Protein AF-A0A7S0BAC2-F1 (afdb_monomer_lite)

InterPro domains:
  IPR036691 Endonuclease/exonuclease/phosphatase superfamily [G3DSA:3.60.10.10] (6-81)
  IPR036691 Endonuclease/exonuclease/phosphatase superfamily [SSF56219] (17-70)

Secondary structure (DSSP, 8-state):
--EEEPPTT-SSSSPEEE--------TTTEEEEEEEEGGGS-HHHHHH-SS-SS--SSB--EEEEEEE-PPP---HHHHHHHHHHHHHHHHHHHHHHHHHHHHHHHTPPPP-PPP--------------------PPPPHHHHHHHHHHHHHHHHHHHHHHHHHHHHHHH--HHHHHHHHHHS-HHHHHHHS--PPPPP-

Radius of gyration: 36.05 Å; chains: 1; bounding box: 64×44×109 Å

Foldseek 3Di:
DWAWDCDPPDPDDWIDDDDDDDDDDDPQFWDWPDKCDPVVPCVPCRGHTPDDPVHPDRTHDIDTDIDTDPGDADDPVRLVVLVVVLVVLVVVLVVVVVVLVVVLVVVQDPDPDPPDPDDDDDDDDDDDDPPPPPPPDDDPSNVVSVVVSVVVVVVSLVVQLVVLVVSQVPDDPNSVVSLLQFADSNCCSNPVDRHHDPDD

pLDDT: mean 85.29, std 15.49, range [41.31, 98.62]

Organism: NCBI:txid73915

Sequence (200 aa):
PTRAAFDHGKLCGPCVSWRLDHIFYSARTLALRGTWTALEAEPEAVAAGLPNRSCPSDHLPIAAVFAPSPAPELDMAQRAMLLQQLDALEVRQSSEVLSLKARLEHMEPPEPSAPVEAATAENGKATARKAKKKSERPSPAMQAFIQERRRLQREQRELHVRERAAVVDSLDELERDALAQLFCAATWAETGERKLVPPG

Structure (mmCIF, N/CA/C/O backbone):
data_AF-A0A7S0BAC2-F1
#
_entry.id   AF-A0A7S0BAC2-F1
#
loop_
_atom_site.group_PDB
_atom_site.id
_atom_site.type_symbol
_atom_site.label_atom_id
_atom_site.label_alt_id
_atom_site.label_comp_id
_atom_site.label_asym_id
_atom_site.label_entity_id
_atom_site.label_seq_id
_atom_site.pdbx_PDB_ins_code
_atom_site.Cartn_x
_atom_site.Cartn_y
_atom_site.Cartn_z
_atom_site.occupancy
_atom_site.B_iso_or_equiv
_atom_site.auth_seq_id
_atom_site.auth_comp_id
_atom_site.auth_asym_id
_atom_site.auth_atom_id
_atom_site.pdbx_PDB_model_num
ATOM 1 N N . PRO A 1 1 ? 19.123 -11.285 -27.729 1.00 77.00 1 PRO A N 1
ATOM 2 C CA . PRO A 1 1 ? 19.868 -11.962 -26.637 1.00 77.00 1 PRO A CA 1
ATOM 3 C C . PRO A 1 1 ? 21.073 -11.078 -26.265 1.00 77.00 1 PRO A C 1
ATOM 5 O O . PRO A 1 1 ? 21.348 -10.134 -27.002 1.00 77.00 1 PRO A O 1
ATOM 8 N N . THR A 1 2 ? 21.704 -11.296 -25.121 1.00 82.25 2 THR A N 1
ATOM 9 C CA . THR A 1 2 ? 22.719 -10.384 -24.567 1.00 82.25 2 THR A CA 1
ATOM 10 C C . THR A 1 2 ? 24.027 -11.087 -24.243 1.00 82.25 2 THR A C 1
ATOM 12 O O . THR A 1 2 ? 25.022 -10.425 -24.011 1.00 82.25 2 THR A O 1
ATOM 15 N N . ARG A 1 3 ? 24.060 -12.419 -24.304 1.00 86.06 3 ARG A N 1
ATOM 16 C CA . ARG A 1 3 ? 25.261 -13.231 -24.107 1.00 86.06 3 ARG A CA 1
ATOM 17 C C . ARG A 1 3 ? 25.333 -14.316 -25.170 1.00 86.06 3 ARG A C 1
ATOM 19 O O . ARG A 1 3 ? 24.288 -14.860 -25.536 1.00 86.06 3 ARG A O 1
ATOM 26 N N . ALA A 1 4 ? 26.541 -14.647 -25.623 1.00 86.38 4 ALA A N 1
ATOM 27 C CA . ALA A 1 4 ? 26.810 -15.762 -26.525 1.00 86.38 4 ALA A CA 1
ATOM 28 C C . ALA A 1 4 ? 28.097 -16.483 -26.102 1.00 86.38 4 ALA A C 1
ATOM 30 O O . ALA A 1 4 ? 29.136 -15.851 -25.947 1.00 86.38 4 ALA A O 1
ATOM 31 N N . ALA A 1 5 ? 28.031 -17.793 -25.892 1.00 86.81 5 ALA A N 1
ATOM 32 C CA . ALA A 1 5 ? 29.182 -18.613 -25.511 1.00 86.81 5 ALA A CA 1
ATOM 33 C C . ALA A 1 5 ? 28.952 -20.068 -25.927 1.00 86.81 5 ALA A C 1
ATOM 35 O O . ALA A 1 5 ? 27.836 -20.449 -26.288 1.00 86.81 5 ALA A O 1
ATOM 36 N N . PHE A 1 6 ? 29.988 -20.903 -25.868 1.00 87.12 6 PHE A N 1
ATOM 37 C CA . PHE A 1 6 ? 29.782 -22.342 -25.995 1.00 87.12 6 PHE A CA 1
ATOM 38 C C . PHE A 1 6 ? 28.862 -22.849 -24.884 1.00 87.12 6 PHE A C 1
ATOM 40 O O . PHE A 1 6 ? 28.854 -22.344 -23.760 1.00 87.12 6 PHE A O 1
ATOM 47 N N . ASP A 1 7 ? 28.061 -23.846 -25.234 1.00 86.31 7 ASP A N 1
ATOM 48 C CA . ASP A 1 7 ? 27.173 -24.509 -24.291 1.00 86.31 7 ASP A CA 1
ATOM 49 C C . ASP A 1 7 ? 27.960 -25.146 -23.130 1.00 86.31 7 ASP A C 1
ATOM 51 O O . ASP A 1 7 ? 29.157 -25.422 -23.246 1.00 86.31 7 ASP A O 1
ATOM 55 N N . HIS A 1 8 ? 27.288 -25.400 -22.010 1.00 84.06 8 HIS A N 1
ATOM 56 C CA . HIS A 1 8 ? 27.938 -25.833 -20.774 1.00 84.06 8 HIS A CA 1
ATOM 57 C C . HIS A 1 8 ? 28.767 -27.106 -20.997 1.00 84.06 8 HIS A C 1
ATOM 59 O O . HIS A 1 8 ? 28.258 -28.132 -21.449 1.00 84.06 8 HIS A O 1
ATOM 65 N N . GLY A 1 9 ? 30.062 -27.030 -20.677 1.00 83.19 9 GLY A N 1
ATOM 66 C CA . GLY A 1 9 ? 31.006 -28.139 -20.841 1.00 83.19 9 GLY A CA 1
ATOM 67 C C . GLY A 1 9 ? 31.553 -28.329 -22.261 1.00 83.19 9 GLY A C 1
ATOM 68 O O . GLY A 1 9 ? 32.315 -29.269 -22.482 1.00 83.19 9 GLY A O 1
ATOM 69 N N . LYS A 1 10 ? 31.212 -27.457 -23.220 1.00 86.00 10 LYS A N 1
ATOM 70 C CA . LYS A 1 10 ? 31.769 -27.474 -24.580 1.00 86.00 10 LYS A CA 1
ATOM 71 C C . LYS A 1 10 ? 32.864 -26.418 -24.736 1.00 86.00 10 LYS A C 1
ATOM 73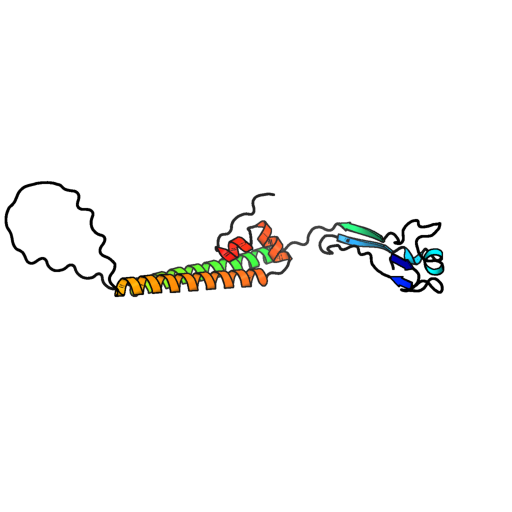 O O . LYS A 1 10 ? 32.758 -25.315 -24.214 1.00 86.00 10 LYS A O 1
ATOM 78 N N . LEU A 1 11 ? 33.905 -26.763 -25.493 1.00 82.81 11 LEU A N 1
ATOM 79 C CA . LEU A 1 11 ? 35.009 -25.859 -25.856 1.00 82.81 11 LEU A CA 1
ATOM 80 C C . LEU A 1 11 ? 34.999 -25.478 -27.348 1.00 82.81 11 LEU A C 1
ATOM 82 O O . LEU A 1 11 ? 35.820 -24.678 -27.785 1.00 82.81 11 LEU A O 1
ATOM 86 N N . CYS A 1 12 ? 34.108 -26.083 -28.137 1.00 82.75 12 CYS A N 1
ATOM 87 C CA . CYS A 1 12 ? 33.957 -25.853 -29.571 1.00 82.75 12 CYS A CA 1
ATOM 88 C C . CYS A 1 12 ? 32.523 -26.182 -30.029 1.00 82.75 12 CYS A C 1
ATOM 90 O O . CYS A 1 12 ? 31.743 -26.783 -29.284 1.00 82.75 12 CYS A O 1
ATOM 92 N N . GLY A 1 13 ? 32.181 -25.805 -31.265 1.00 82.06 13 GLY A N 1
ATOM 93 C CA . GLY A 1 13 ? 30.841 -25.972 -31.846 1.00 82.06 13 GLY A CA 1
ATOM 94 C C . GLY A 1 13 ? 30.100 -24.637 -31.990 1.00 82.06 13 GLY A C 1
ATOM 95 O O . GLY A 1 13 ? 30.717 -23.592 -31.838 1.00 82.06 13 GLY A O 1
ATOM 96 N N . PRO A 1 14 ? 28.799 -24.624 -32.315 1.00 83.12 14 PRO A N 1
ATOM 97 C CA . PRO A 1 14 ? 28.050 -23.373 -32.379 1.00 83.12 14 PRO A CA 1
ATOM 98 C C . PRO A 1 14 ? 27.882 -22.775 -30.977 1.00 83.12 14 PRO A C 1
ATOM 100 O O . PRO A 1 14 ? 27.577 -23.495 -30.020 1.00 83.12 14 PRO A O 1
ATOM 103 N N . CYS A 1 15 ? 28.049 -21.459 -30.854 1.00 86.50 15 CYS A N 1
ATOM 104 C CA . CYS A 1 15 ? 27.708 -20.762 -29.622 1.00 86.50 15 CYS A CA 1
ATOM 105 C C . CYS A 1 15 ? 26.189 -20.756 -29.408 1.00 86.50 15 CYS A C 1
ATOM 107 O O . CYS A 1 15 ? 25.395 -20.663 -30.346 1.00 86.50 15 CYS A O 1
ATOM 109 N N . VAL A 1 16 ? 25.786 -20.843 -28.146 1.00 87.69 16 VAL A N 1
ATOM 110 C CA . VAL A 1 16 ? 24.408 -20.665 -27.693 1.00 87.69 16 VAL A CA 1
ATOM 111 C C . VAL A 1 16 ? 24.256 -19.226 -27.221 1.00 87.69 16 VAL A C 1
ATOM 113 O O . VAL A 1 16 ? 25.202 -18.635 -26.700 1.00 87.69 16 VAL A O 1
ATOM 116 N N . SER A 1 17 ? 23.072 -18.650 -27.422 1.00 86.44 17 SER A N 1
ATOM 117 C CA . SER A 1 17 ? 22.775 -17.287 -26.989 1.00 86.44 17 SER A CA 1
ATOM 118 C C . SER A 1 17 ? 21.703 -17.259 -25.904 1.00 86.44 17 SER A C 1
ATOM 120 O O . SER A 1 17 ? 20.738 -18.022 -25.944 1.00 86.44 17 SER A O 1
ATOM 122 N N . TRP A 1 18 ? 21.859 -16.352 -24.941 1.00 85.00 18 TRP A N 1
ATOM 123 C CA . TRP A 1 18 ? 20.947 -16.189 -23.806 1.00 85.00 18 TRP A CA 1
ATOM 124 C C . TRP A 1 18 ? 20.474 -14.742 -23.680 1.00 85.00 18 TRP A C 1
ATOM 126 O O . TRP A 1 18 ? 21.151 -13.810 -24.112 1.00 85.00 18 TRP A O 1
ATOM 136 N N . ARG A 1 19 ? 19.286 -14.544 -23.100 1.00 86.88 19 ARG A N 1
ATOM 137 C CA . ARG A 1 19 ? 18.749 -13.235 -22.692 1.00 86.88 19 ARG A CA 1
ATOM 138 C C . ARG A 1 19 ? 18.859 -13.153 -21.173 1.00 86.88 19 ARG A C 1
ATOM 140 O O . ARG A 1 19 ? 18.015 -13.717 -20.485 1.00 86.88 19 ARG A O 1
ATOM 147 N N . LEU A 1 20 ? 19.928 -12.544 -20.670 1.00 87.00 20 LEU A N 1
ATOM 148 C CA . LEU A 1 20 ? 20.184 -12.468 -19.225 1.00 87.00 20 LEU A CA 1
ATOM 149 C C . LEU A 1 20 ? 19.975 -11.055 -18.681 1.00 87.00 20 LEU A C 1
ATOM 151 O O . LEU A 1 20 ? 19.515 -10.890 -17.554 1.00 87.00 20 LEU A O 1
ATOM 155 N N . ASP A 1 21 ? 20.231 -10.044 -19.504 1.00 88.62 21 ASP A N 1
ATOM 156 C CA . ASP A 1 21 ? 20.160 -8.647 -19.095 1.00 88.62 21 ASP A CA 1
ATOM 157 C C . ASP A 1 21 ? 18.796 -8.051 -19.444 1.00 88.62 21 ASP A C 1
ATOM 159 O O . ASP A 1 21 ? 18.268 -8.254 -20.542 1.00 88.62 21 ASP A O 1
ATOM 163 N N . HIS A 1 22 ? 18.225 -7.311 -18.495 1.00 89.56 22 HIS A N 1
ATOM 164 C CA . HIS A 1 22 ? 16.883 -6.749 -18.588 1.00 89.56 22 HIS A CA 1
ATOM 165 C C . HIS A 1 22 ? 16.880 -5.304 -18.081 1.00 89.56 22 HIS A C 1
ATOM 167 O O . HIS A 1 22 ? 17.489 -5.000 -17.057 1.00 89.56 22 HIS A O 1
ATOM 173 N N . ILE A 1 23 ? 16.156 -4.422 -18.777 1.00 90.62 23 ILE A N 1
ATOM 174 C CA . ILE A 1 23 ? 15.820 -3.081 -18.281 1.00 90.62 23 ILE A CA 1
ATOM 175 C C . ILE A 1 23 ? 14.384 -3.143 -17.769 1.00 90.62 23 ILE A C 1
ATOM 177 O O . ILE A 1 23 ? 13.444 -3.241 -18.559 1.00 90.62 23 ILE A O 1
ATOM 181 N N . PHE A 1 24 ? 14.215 -3.089 -16.450 1.00 91.75 24 PHE A N 1
ATOM 182 C CA . PHE A 1 24 ? 12.899 -2.955 -15.833 1.00 91.75 24 PHE A CA 1
ATOM 183 C C . PHE A 1 24 ? 12.508 -1.479 -15.786 1.00 91.75 24 PHE A C 1
ATOM 185 O O . PHE A 1 24 ? 13.295 -0.635 -15.361 1.00 91.75 24 PHE A O 1
ATOM 192 N N . TYR A 1 25 ? 11.292 -1.164 -16.227 1.00 91.62 25 TYR A N 1
ATOM 193 C CA . TYR A 1 25 ? 10.749 0.190 -16.193 1.00 91.62 25 TYR A CA 1
ATOM 194 C C . TYR A 1 25 ? 9.252 0.157 -15.877 1.00 91.62 25 TYR A C 1
ATOM 196 O O . TYR A 1 25 ? 8.584 -0.854 -16.097 1.00 91.62 25 TYR A O 1
ATOM 204 N N . SER A 1 26 ? 8.723 1.272 -15.372 1.00 86.44 26 SER A N 1
ATOM 205 C CA . SER A 1 26 ? 7.287 1.435 -15.150 1.00 86.44 26 SER A CA 1
ATOM 206 C C . SER A 1 26 ? 6.642 2.104 -16.356 1.00 86.44 26 SER A C 1
ATOM 208 O O . SER A 1 26 ? 6.951 3.253 -16.673 1.00 86.44 26 SER A O 1
ATOM 210 N N . ALA A 1 27 ? 5.702 1.412 -17.000 1.00 87.25 27 ALA A N 1
ATOM 211 C CA . ALA A 1 27 ? 4.930 1.964 -18.114 1.00 87.25 27 ALA A CA 1
ATOM 212 C C . ALA A 1 27 ? 3.991 3.115 -17.697 1.00 87.25 27 ALA A C 1
ATOM 214 O O . ALA A 1 27 ? 3.384 3.747 -18.557 1.00 87.25 27 ALA A O 1
ATOM 215 N N . ARG A 1 28 ? 3.875 3.402 -16.389 1.00 87.94 28 ARG A N 1
ATOM 216 C CA . ARG A 1 28 ? 3.049 4.494 -15.854 1.00 87.94 28 ARG A CA 1
ATOM 217 C C . ARG A 1 28 ? 3.600 5.866 -16.233 1.00 87.94 28 ARG A C 1
ATOM 219 O O . ARG A 1 28 ? 2.852 6.741 -16.650 1.00 87.94 28 ARG A O 1
ATOM 226 N N . THR A 1 29 ? 4.906 6.051 -16.081 1.00 91.19 29 THR A N 1
ATOM 227 C CA . THR A 1 29 ? 5.583 7.343 -16.283 1.00 91.19 29 THR A CA 1
ATOM 228 C C . THR A 1 29 ? 6.578 7.315 -17.432 1.00 91.19 29 THR A C 1
ATOM 230 O O . THR A 1 29 ? 7.174 8.341 -17.750 1.00 91.19 29 THR A O 1
ATOM 233 N N . LEU A 1 30 ? 6.795 6.153 -18.052 1.00 94.50 30 LEU A N 1
ATOM 234 C CA . LEU A 1 30 ? 7.763 5.978 -19.124 1.00 94.50 30 LEU A CA 1
ATOM 235 C C . LEU A 1 30 ? 7.126 5.221 -20.289 1.00 94.50 30 LEU A C 1
ATOM 237 O O . LEU A 1 30 ? 6.778 4.047 -20.184 1.00 94.50 30 LEU A O 1
ATOM 241 N N . ALA A 1 31 ? 7.044 5.882 -21.438 1.00 92.81 31 ALA A N 1
ATOM 242 C CA . ALA A 1 31 ? 6.693 5.252 -22.700 1.00 92.81 31 ALA A CA 1
ATOM 243 C C . ALA A 1 31 ? 7.969 4.814 -23.424 1.00 92.81 31 ALA A C 1
ATOM 245 O O . ALA A 1 31 ? 8.810 5.643 -23.778 1.00 92.81 31 ALA A O 1
ATOM 246 N N . LEU A 1 32 ? 8.112 3.515 -23.679 1.00 93.00 32 LEU A N 1
ATOM 247 C CA . LEU A 1 32 ? 9.227 2.987 -24.458 1.00 93.00 32 LEU A CA 1
ATOM 248 C C . LEU A 1 32 ? 9.124 3.464 -25.917 1.00 93.00 32 LEU A C 1
ATOM 250 O O . LEU A 1 32 ? 8.145 3.178 -26.603 1.00 93.00 32 LEU A O 1
ATOM 254 N N . ARG A 1 33 ? 10.125 4.213 -26.388 1.00 94.25 33 ARG A N 1
ATOM 255 C CA . ARG A 1 33 ? 10.192 4.760 -27.758 1.00 94.25 33 ARG A CA 1
ATOM 256 C C . ARG A 1 33 ? 11.092 3.956 -28.673 1.00 94.25 33 ARG A C 1
ATOM 258 O O . ARG A 1 33 ? 10.860 3.914 -29.875 1.00 94.25 33 ARG A O 1
ATOM 265 N N . GLY A 1 34 ? 12.113 3.339 -28.103 1.00 89.69 34 GLY A N 1
ATOM 266 C CA . GLY A 1 34 ? 13.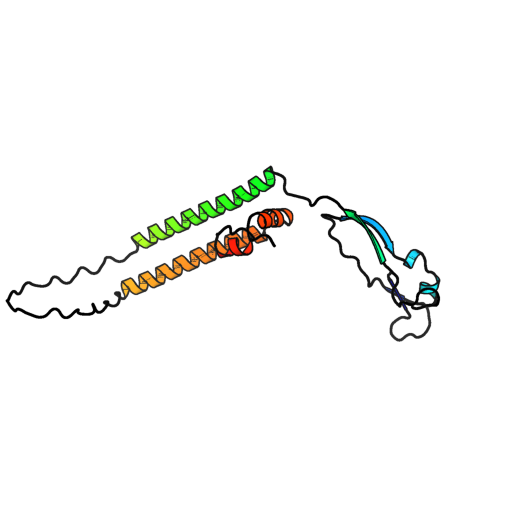059 2.530 -28.843 1.00 89.69 34 GLY A CA 1
ATOM 267 C C . GLY A 1 34 ? 13.809 1.609 -27.907 1.00 89.69 34 GLY A C 1
ATOM 268 O O . GLY A 1 34 ? 14.024 1.926 -26.738 1.00 89.69 34 GLY A O 1
ATOM 269 N N . THR A 1 35 ? 14.215 0.467 -28.437 1.00 89.19 35 THR A N 1
ATOM 270 C CA . THR A 1 35 ? 15.145 -0.437 -27.767 1.00 89.19 35 THR A CA 1
ATOM 271 C C . THR A 1 35 ? 16.284 -0.723 -28.712 1.00 89.19 35 THR A C 1
ATOM 273 O O . THR A 1 35 ? 16.101 -0.780 -29.926 1.00 89.19 35 THR A O 1
ATOM 276 N N . TRP A 1 36 ? 17.460 -0.898 -28.140 1.00 82.81 36 TRP A N 1
ATOM 277 C CA . TRP A 1 36 ? 18.603 -1.431 -28.836 1.00 82.81 36 TRP A CA 1
ATOM 278 C C . TRP A 1 36 ? 19.021 -2.705 -28.116 1.00 82.81 36 TRP A C 1
ATOM 280 O O . TRP A 1 36 ? 19.567 -2.674 -27.011 1.00 82.81 36 TRP A O 1
ATOM 290 N N . THR A 1 37 ? 18.708 -3.837 -28.743 1.00 70.38 37 THR A N 1
ATOM 291 C CA . THR A 1 37 ? 19.186 -5.151 -28.322 1.00 70.38 37 THR A CA 1
ATOM 292 C C . THR A 1 37 ? 20.230 -5.608 -29.330 1.00 70.38 37 THR A C 1
ATOM 294 O O . THR A 1 37 ? 19.893 -6.000 -30.444 1.00 70.38 37 THR A O 1
ATOM 297 N N . ALA A 1 38 ? 21.504 -5.516 -28.960 1.00 67.25 38 ALA A N 1
ATOM 298 C CA . ALA A 1 38 ? 22.639 -5.580 -29.882 1.00 67.25 38 ALA A CA 1
ATOM 299 C C . ALA A 1 38 ? 22.812 -6.888 -30.694 1.00 67.25 38 ALA A C 1
ATOM 301 O O . ALA A 1 38 ? 23.609 -6.905 -31.626 1.00 67.25 38 ALA A O 1
ATOM 302 N N . LEU A 1 39 ? 22.072 -7.974 -30.428 1.00 58.38 39 LEU A N 1
ATOM 303 C CA . LEU A 1 39 ? 22.242 -9.222 -31.198 1.00 58.38 39 LEU A CA 1
ATOM 304 C C . LEU A 1 39 ? 21.614 -9.251 -32.591 1.00 58.38 39 LEU A C 1
ATOM 306 O O . LEU A 1 39 ? 21.822 -10.226 -33.305 1.00 58.38 39 LEU A O 1
ATOM 310 N N . GLU A 1 40 ? 20.907 -8.207 -33.015 1.00 57.50 40 GLU A N 1
ATOM 311 C CA . GLU A 1 40 ? 20.550 -8.082 -34.435 1.00 57.50 40 GLU A CA 1
ATOM 312 C C . GLU A 1 40 ? 21.749 -7.632 -35.303 1.00 57.50 40 GLU A C 1
ATOM 314 O O . GLU A 1 40 ? 21.655 -7.683 -36.525 1.00 57.50 40 GLU A O 1
ATOM 319 N N . ALA A 1 41 ? 22.891 -7.245 -34.702 1.00 55.94 41 ALA A N 1
ATOM 320 C CA . ALA A 1 41 ? 23.978 -6.537 -35.393 1.00 55.94 41 ALA A CA 1
ATOM 321 C C . ALA A 1 41 ? 25.413 -7.086 -35.190 1.00 55.94 41 ALA A C 1
ATOM 323 O O . ALA A 1 41 ? 26.352 -6.460 -35.672 1.00 55.94 41 ALA A O 1
ATOM 324 N N . GLU A 1 42 ? 25.617 -8.236 -34.533 1.00 71.69 42 GLU A N 1
ATOM 325 C CA . GLU A 1 42 ? 26.969 -8.775 -34.247 1.00 71.69 42 GLU A CA 1
ATOM 326 C C . GLU A 1 42 ? 27.120 -10.262 -34.650 1.00 71.69 42 GLU A C 1
ATOM 328 O O . GLU A 1 42 ? 27.089 -11.160 -33.802 1.00 71.69 42 GLU A O 1
ATOM 333 N N . PRO A 1 43 ? 27.274 -10.565 -35.958 1.00 77.62 43 PRO A N 1
ATOM 334 C CA . PRO A 1 43 ? 27.452 -11.936 -36.451 1.00 77.62 43 PRO A CA 1
ATOM 335 C C . PRO A 1 43 ? 28.685 -12.645 -35.870 1.00 77.62 43 PRO A C 1
ATOM 337 O O . PRO A 1 43 ? 28.673 -13.865 -35.706 1.00 77.62 43 PRO A O 1
ATOM 340 N N . GLU A 1 44 ? 29.736 -11.891 -35.531 1.00 81.25 44 GLU A N 1
ATOM 341 C CA . GLU A 1 44 ? 30.970 -12.426 -34.944 1.00 81.25 44 GLU A CA 1
ATOM 342 C C . GLU A 1 44 ? 30.718 -12.995 -33.541 1.00 81.25 44 GLU A C 1
ATOM 344 O O . GLU A 1 44 ? 31.177 -14.093 -33.230 1.00 81.25 44 GLU A O 1
ATOM 349 N N . ALA A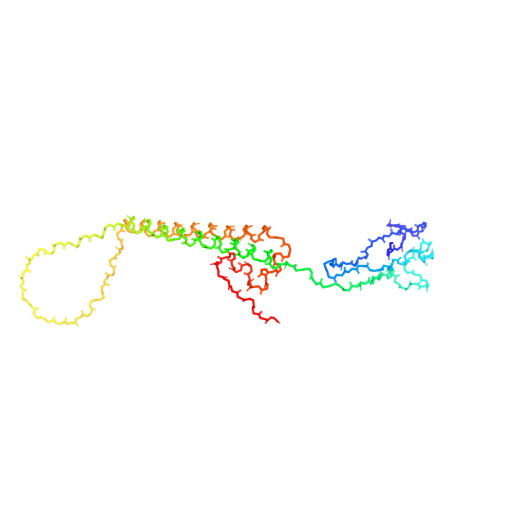 1 45 ? 29.902 -12.317 -32.727 1.00 82.94 45 ALA A N 1
ATOM 350 C CA . ALA A 1 45 ? 29.494 -12.804 -31.409 1.00 82.94 45 ALA A CA 1
ATOM 351 C C . ALA A 1 45 ? 28.677 -14.105 -31.485 1.00 82.94 45 ALA A C 1
ATOM 353 O O . ALA A 1 45 ? 28.794 -14.966 -30.616 1.00 82.94 45 ALA A O 1
ATOM 354 N N . VAL A 1 46 ? 27.862 -14.281 -32.530 1.00 79.56 46 VAL A N 1
ATOM 355 C CA . VAL A 1 46 ? 27.098 -15.523 -32.744 1.00 79.56 46 VAL A CA 1
ATOM 356 C C . VAL A 1 46 ? 28.012 -16.670 -33.181 1.00 79.56 46 VAL A C 1
ATOM 358 O O . VAL A 1 46 ? 27.808 -17.810 -32.766 1.00 79.56 46 VAL A O 1
ATOM 361 N N . ALA A 1 47 ? 29.015 -16.379 -34.011 1.00 82.12 47 ALA A N 1
ATOM 362 C CA . ALA A 1 47 ? 29.907 -17.389 -34.571 1.00 82.12 47 ALA A CA 1
ATOM 363 C C . ALA A 1 47 ? 31.006 -17.841 -33.596 1.00 82.12 47 ALA A C 1
ATOM 365 O O . ALA A 1 47 ? 31.296 -19.034 -33.521 1.00 82.12 47 ALA A O 1
ATOM 366 N N . ALA A 1 48 ? 31.620 -16.902 -32.873 1.00 85.56 48 ALA A N 1
ATOM 367 C CA . ALA A 1 48 ? 32.794 -17.143 -32.032 1.00 85.56 48 ALA A CA 1
ATOM 368 C C . ALA A 1 48 ? 32.530 -16.953 -30.529 1.00 85.56 48 ALA A C 1
ATOM 370 O O . ALA A 1 48 ? 33.389 -17.283 -29.712 1.00 85.56 48 ALA A O 1
ATOM 371 N N . GLY A 1 49 ? 31.350 -16.451 -30.162 1.00 87.62 49 GLY A N 1
ATOM 372 C CA . GLY A 1 49 ? 31.009 -16.122 -28.785 1.00 87.62 49 GLY A CA 1
ATOM 373 C C . GLY A 1 49 ? 31.554 -14.763 -28.351 1.00 87.62 49 GLY A C 1
ATOM 374 O O . GLY A 1 49 ? 32.096 -13.985 -29.141 1.00 87.62 49 GLY A O 1
ATOM 375 N N . LEU A 1 50 ? 31.369 -14.482 -27.067 1.00 88.00 50 LEU A N 1
ATOM 376 C CA . LEU A 1 50 ? 31.860 -13.301 -26.370 1.00 88.00 50 LEU A CA 1
ATOM 377 C C . LEU A 1 50 ? 32.735 -13.723 -25.174 1.00 88.00 50 LEU A C 1
ATOM 379 O O . LEU A 1 50 ? 32.469 -14.769 -24.573 1.00 88.00 50 LEU A O 1
ATOM 383 N N . PRO A 1 51 ? 33.736 -12.912 -24.782 1.00 90.94 51 PRO A N 1
ATOM 384 C CA . PRO A 1 51 ? 34.198 -11.703 -25.469 1.00 90.94 51 PRO A CA 1
ATOM 385 C C . PRO A 1 51 ? 34.918 -12.029 -26.789 1.00 90.94 51 PRO A C 1
ATOM 387 O O . PRO A 1 51 ? 35.367 -13.153 -27.009 1.00 90.94 51 PRO A O 1
ATOM 390 N N . ASN A 1 52 ? 35.054 -11.036 -27.666 1.00 87.69 52 ASN A N 1
ATOM 391 C CA . ASN A 1 52 ? 35.795 -11.140 -28.924 1.00 87.69 52 ASN A CA 1
ATOM 392 C C . ASN A 1 52 ? 36.609 -9.858 -29.199 1.00 87.69 52 ASN A C 1
ATOM 394 O O . ASN A 1 52 ? 36.740 -8.988 -28.338 1.00 87.69 52 ASN A O 1
ATOM 398 N N . ARG A 1 53 ? 37.210 -9.742 -30.392 1.00 88.88 53 ARG A N 1
ATOM 399 C CA . ARG A 1 53 ? 38.065 -8.593 -30.746 1.00 88.88 53 ARG A CA 1
ATOM 400 C C . ARG A 1 53 ? 37.300 -7.263 -30.761 1.00 88.88 53 ARG A C 1
ATOM 402 O O . ARG A 1 53 ? 37.891 -6.228 -30.458 1.00 88.88 53 ARG A O 1
ATOM 409 N N . SER A 1 54 ? 36.025 -7.305 -31.133 1.00 84.81 54 SER A N 1
ATOM 410 C CA . SER A 1 54 ? 35.142 -6.147 -31.297 1.00 84.81 54 SER A CA 1
ATOM 411 C C . SER A 1 54 ? 34.403 -5.802 -29.997 1.00 84.81 54 SER A C 1
ATOM 413 O O . SER A 1 54 ? 34.098 -4.637 -29.744 1.00 84.81 54 SER A O 1
ATOM 415 N N . CYS A 1 55 ? 34.171 -6.796 -29.133 1.00 85.62 55 CYS A N 1
ATOM 416 C CA . CYS A 1 55 ? 33.461 -6.660 -27.868 1.00 85.62 55 CYS A CA 1
ATOM 417 C C . CYS A 1 55 ? 34.270 -7.266 -26.702 1.00 85.62 55 CYS A C 1
ATOM 419 O O . CYS A 1 55 ? 34.354 -8.489 -26.582 1.00 85.62 55 CYS A O 1
ATOM 421 N N . PRO A 1 56 ? 34.836 -6.440 -25.801 1.00 89.25 56 PRO A N 1
ATOM 422 C CA . PRO A 1 56 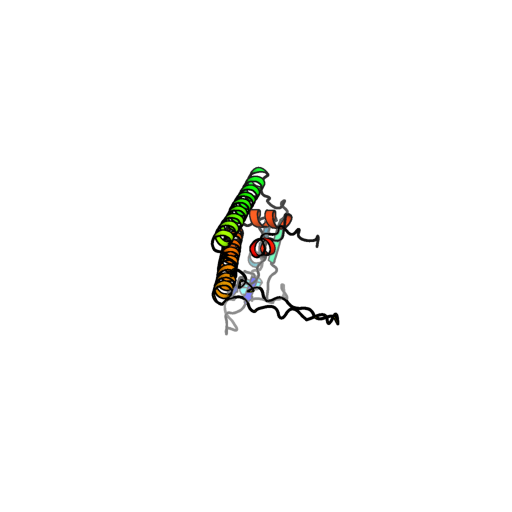? 35.678 -6.917 -24.700 1.00 89.25 56 PRO A CA 1
ATOM 423 C C . PRO A 1 56 ? 34.891 -7.507 -23.514 1.00 89.25 56 PRO A C 1
ATOM 425 O O . PRO A 1 56 ? 35.502 -7.919 -22.532 1.00 89.25 56 PRO A O 1
ATOM 428 N N . SER A 1 57 ? 33.556 -7.526 -23.572 1.00 88.81 57 SER A N 1
ATOM 429 C CA . SER A 1 57 ? 32.680 -8.080 -22.533 1.00 88.81 57 SER A CA 1
ATOM 430 C C . SER A 1 57 ? 32.060 -9.395 -23.002 1.00 88.81 57 SER A C 1
ATOM 432 O O . SER A 1 57 ? 31.831 -9.590 -24.192 1.00 88.81 57 SER A O 1
ATOM 434 N N . ASP A 1 58 ? 31.771 -10.297 -22.065 1.00 88.44 58 ASP A N 1
ATOM 435 C CA . ASP A 1 58 ? 30.963 -11.498 -22.293 1.00 88.44 58 ASP A CA 1
ATOM 436 C C . ASP A 1 58 ? 29.455 -11.194 -22.419 1.00 88.44 58 ASP A C 1
ATOM 438 O O . ASP A 1 58 ? 28.666 -12.086 -22.740 1.00 88.44 58 ASP A O 1
ATOM 442 N N . HIS A 1 59 ? 29.065 -9.930 -22.221 1.00 88.94 59 HIS A N 1
ATOM 443 C CA . HIS A 1 59 ? 27.722 -9.402 -22.420 1.00 88.94 59 HIS A CA 1
ATOM 444 C C . HIS A 1 59 ? 27.713 -8.284 -23.471 1.00 88.94 59 HIS A C 1
ATOM 446 O O . HIS A 1 59 ? 28.624 -7.463 -23.567 1.00 88.94 59 HIS A O 1
ATOM 452 N N . LEU A 1 60 ? 26.633 -8.212 -24.240 1.00 86.44 60 LEU A N 1
ATOM 453 C CA . LEU A 1 60 ? 26.360 -7.118 -25.158 1.00 86.44 60 LEU A CA 1
ATOM 454 C C . LEU A 1 60 ? 25.545 -6.025 -24.467 1.00 86.44 60 LEU A C 1
ATOM 456 O O . LEU A 1 60 ? 24.658 -6.336 -23.665 1.00 86.44 60 LEU A O 1
ATOM 460 N N . PRO A 1 61 ? 25.779 -4.750 -24.816 1.00 85.44 61 PRO A N 1
ATOM 461 C CA . PRO A 1 61 ? 25.006 -3.659 -24.259 1.00 85.44 61 PRO A CA 1
ATOM 462 C C . PRO A 1 61 ? 23.531 -3.789 -24.647 1.00 85.44 61 PRO A C 1
ATOM 464 O O . PRO A 1 61 ? 23.179 -4.105 -25.788 1.00 85.44 61 PRO A O 1
ATOM 467 N N . ILE A 1 62 ? 22.669 -3.486 -23.682 1.00 87.94 62 ILE A N 1
ATOM 468 C CA . ILE A 1 62 ? 21.262 -3.192 -23.921 1.00 87.94 62 ILE A CA 1
ATOM 469 C C . ILE A 1 62 ? 21.026 -1.718 -23.636 1.00 87.94 62 ILE A C 1
ATOM 471 O O . ILE A 1 62 ? 21.515 -1.178 -22.645 1.00 87.94 62 ILE A O 1
ATOM 475 N N . ALA A 1 63 ? 20.272 -1.064 -24.509 1.00 90.25 63 ALA A N 1
ATOM 476 C CA . ALA A 1 63 ? 19.839 0.305 -24.294 1.00 90.25 63 ALA A CA 1
ATOM 477 C C . ALA A 1 63 ? 18.351 0.432 -24.604 1.00 90.25 63 ALA A C 1
ATOM 479 O O . ALA A 1 63 ? 17.797 -0.282 -25.441 1.00 90.25 63 ALA A O 1
ATOM 480 N N . ALA A 1 64 ? 17.696 1.361 -23.925 1.00 92.62 64 ALA A N 1
ATOM 481 C CA . ALA A 1 64 ? 16.310 1.701 -24.173 1.00 92.62 64 ALA A CA 1
ATOM 482 C C . ALA A 1 64 ? 16.149 3.216 -24.095 1.00 92.62 64 ALA A C 1
ATOM 484 O O . ALA A 1 64 ? 16.777 3.883 -23.274 1.00 92.62 64 ALA A O 1
ATOM 485 N N . VAL A 1 65 ? 15.311 3.750 -24.976 1.00 94.56 65 VAL A N 1
ATOM 486 C CA . VAL A 1 65 ? 14.942 5.160 -25.005 1.00 94.56 65 VAL A CA 1
ATOM 487 C C . VAL A 1 65 ? 13.510 5.263 -24.517 1.00 94.56 65 VAL A C 1
ATOM 489 O O . VAL A 1 65 ? 12.597 4.688 -25.116 1.00 94.56 65 VAL A O 1
ATOM 492 N N . PHE A 1 66 ? 13.316 6.018 -23.443 1.00 96.12 66 PHE A N 1
ATOM 493 C CA . PHE A 1 66 ? 12.010 6.267 -22.851 1.00 96.12 66 PHE A CA 1
ATOM 494 C C . PHE A 1 66 ? 11.622 7.729 -23.042 1.00 96.12 66 PHE A C 1
ATOM 496 O O . PHE A 1 66 ? 12.445 8.626 -22.870 1.00 96.12 66 PHE A O 1
ATOM 503 N N . ALA A 1 67 ? 10.359 7.970 -23.373 1.00 96.12 67 ALA A N 1
ATOM 504 C CA . ALA A 1 67 ? 9.754 9.285 -23.245 1.00 96.12 67 ALA A CA 1
ATOM 505 C C . ALA A 1 67 ? 9.025 9.356 -21.897 1.00 96.12 67 ALA A C 1
ATOM 507 O O . ALA A 1 67 ? 8.182 8.491 -21.643 1.00 96.12 67 ALA A O 1
ATOM 508 N N . PRO A 1 68 ? 9.308 10.358 -21.052 1.00 95.12 68 PRO A N 1
ATOM 509 C CA . PRO A 1 68 ? 8.561 10.545 -19.822 1.00 95.12 68 PRO A CA 1
ATOM 510 C C . PRO A 1 68 ? 7.118 10.953 -20.134 1.00 95.12 68 PRO A C 1
ATOM 512 O O . PRO A 1 68 ? 6.861 11.749 -21.040 1.00 95.12 68 PRO A O 1
ATOM 515 N N . SER A 1 69 ? 6.183 10.409 -19.369 1.00 89.94 69 SER A N 1
ATOM 516 C CA . SER A 1 69 ? 4.789 10.829 -19.305 1.00 89.94 69 SER A CA 1
ATOM 517 C C . SER A 1 69 ? 4.471 11.322 -17.893 1.00 89.94 69 SER A C 1
ATOM 519 O O . SER A 1 69 ? 5.095 10.863 -16.930 1.00 89.94 69 SER A O 1
ATOM 521 N N . PRO A 1 70 ? 3.507 12.249 -17.743 1.00 89.25 70 PRO A N 1
ATOM 522 C CA . PRO A 1 70 ? 2.966 12.580 -16.432 1.00 89.25 70 PRO A CA 1
ATOM 523 C C . PRO A 1 70 ? 2.516 11.310 -15.710 1.00 89.25 70 PRO A C 1
ATOM 525 O O . PRO A 1 70 ? 2.022 10.376 -16.351 1.00 89.25 70 PRO A O 1
ATOM 528 N N . ALA A 1 71 ? 2.695 11.272 -14.391 1.00 88.19 71 ALA A N 1
ATOM 529 C CA . ALA A 1 71 ? 2.170 10.173 -13.600 1.00 88.19 71 ALA A CA 1
ATOM 530 C C . ALA A 1 71 ? 0.643 10.129 -13.767 1.00 88.19 71 ALA A C 1
ATOM 532 O O . ALA A 1 71 ? -0.003 11.174 -13.668 1.00 88.19 71 ALA A O 1
ATOM 533 N N . PRO A 1 72 ? 0.057 8.956 -14.061 1.00 90.94 72 PRO A N 1
ATOM 534 C CA . PRO A 1 72 ? -1.384 8.821 -14.059 1.00 90.94 72 PRO A CA 1
ATOM 535 C C . PRO A 1 72 ? -1.876 9.067 -12.638 1.00 90.94 72 PRO A C 1
ATOM 537 O O . PRO A 1 72 ? -1.311 8.549 -11.672 1.00 90.94 72 PRO A O 1
ATOM 540 N N . GLU A 1 73 ? -2.926 9.865 -12.535 1.00 93.56 73 GLU A N 1
ATOM 541 C CA . GLU A 1 73 ? -3.538 10.255 -11.279 1.00 93.56 73 GLU A CA 1
ATOM 542 C C . GLU A 1 73 ? -5.031 9.958 -11.341 1.00 93.56 73 GLU A C 1
ATOM 544 O O . GLU A 1 73 ? -5.641 10.041 -12.409 1.00 93.56 73 GLU A O 1
ATOM 549 N N . LEU A 1 74 ? -5.620 9.650 -10.184 1.00 95.44 74 LEU A N 1
ATOM 550 C CA . LEU A 1 74 ? -7.070 9.612 -10.063 1.00 95.44 74 LEU A CA 1
ATOM 551 C C . LEU A 1 74 ? -7.655 10.978 -10.408 1.00 95.44 74 LEU A C 1
ATOM 553 O O . LEU A 1 74 ? -7.168 12.010 -9.921 1.00 95.44 74 LEU A O 1
ATOM 557 N N . ASP A 1 75 ? -8.732 10.965 -11.187 1.00 95.88 75 ASP A N 1
ATOM 558 C CA . ASP A 1 75 ? -9.514 12.167 -11.416 1.00 95.88 75 ASP A CA 1
ATOM 559 C C . ASP A 1 75 ? -10.216 12.629 -10.124 1.00 95.88 75 ASP A C 1
ATOM 561 O O . ASP A 1 75 ? -10.258 11.937 -9.100 1.00 95.88 75 ASP A O 1
ATOM 565 N N . MET A 1 76 ? -10.770 13.840 -10.154 1.00 95.69 76 MET A N 1
ATOM 566 C CA . MET A 1 76 ? -11.418 14.427 -8.979 1.00 95.69 76 MET A CA 1
ATOM 567 C C . MET A 1 76 ? -12.623 13.615 -8.485 1.00 95.69 76 MET A C 1
ATOM 569 O O . MET A 1 76 ? -12.876 13.586 -7.280 1.00 95.69 76 MET A O 1
ATOM 573 N N . ALA A 1 77 ? -13.363 12.960 -9.383 1.00 97.56 77 ALA A N 1
ATOM 574 C CA . ALA A 1 77 ? -14.530 12.165 -9.023 1.00 97.56 77 ALA A CA 1
ATOM 575 C C . ALA A 1 77 ? -14.111 10.853 -8.348 1.00 97.56 77 ALA A C 1
ATOM 577 O O . ALA A 1 77 ? -14.644 10.512 -7.295 1.00 97.56 77 ALA A O 1
ATOM 578 N N . GLN A 1 78 ? -13.103 10.169 -8.888 1.00 97.25 78 GLN A N 1
ATOM 579 C CA . GLN A 1 78 ? -12.516 8.963 -8.312 1.00 97.25 78 GLN A CA 1
ATOM 580 C C . GLN A 1 78 ? -11.911 9.241 -6.933 1.00 97.25 78 GLN A C 1
ATOM 582 O O . GLN A 1 78 ? -12.191 8.512 -5.982 1.00 97.25 78 GLN A O 1
ATOM 587 N N . ARG A 1 79 ? -11.157 10.341 -6.778 1.00 96.69 79 ARG A N 1
ATOM 588 C CA . ARG A 1 79 ? -10.634 10.763 -5.464 1.00 96.69 79 ARG A CA 1
ATOM 589 C C . ARG A 1 79 ? -11.756 11.014 -4.462 1.00 96.69 79 ARG A C 1
ATOM 591 O O . ARG A 1 79 ? -11.655 10.590 -3.313 1.00 96.69 79 ARG A O 1
ATOM 598 N N . ALA A 1 80 ? -12.825 11.689 -4.884 1.00 97.19 80 ALA A N 1
ATOM 599 C CA . ALA A 1 80 ? -13.975 11.944 -4.023 1.00 97.19 80 ALA A CA 1
ATOM 600 C C . ALA A 1 80 ? -14.683 10.643 -3.612 1.00 97.19 80 ALA A C 1
ATOM 602 O O . ALA A 1 80 ? -15.044 10.496 -2.447 1.00 97.19 80 ALA A O 1
ATOM 603 N N . MET A 1 81 ? -14.834 9.684 -4.531 1.00 97.88 81 MET A N 1
ATOM 604 C CA . MET A 1 81 ? -15.408 8.369 -4.233 1.00 97.88 81 MET A CA 1
ATOM 605 C C . MET A 1 81 ? -14.561 7.587 -3.228 1.00 97.88 81 MET A C 1
ATOM 607 O O . MET A 1 81 ? -15.111 7.056 -2.265 1.00 97.88 81 MET A O 1
ATOM 611 N N . LEU A 1 82 ? -13.238 7.562 -3.410 1.00 97.19 82 LEU A N 1
ATOM 612 C CA . LEU A 1 82 ? -12.312 6.928 -2.471 1.00 97.19 82 LEU A CA 1
ATOM 613 C C . LEU A 1 82 ? -12.453 7.539 -1.070 1.00 97.19 82 LEU A C 1
ATOM 615 O O . LEU A 1 82 ? -12.659 6.822 -0.094 1.00 97.19 82 LEU A O 1
ATOM 619 N N . LEU A 1 83 ? -12.424 8.870 -0.963 1.00 96.69 83 LEU A N 1
ATOM 620 C CA . LEU A 1 83 ? -12.600 9.563 0.317 1.00 96.69 83 LEU A CA 1
ATOM 621 C C . LEU A 1 83 ? -13.958 9.268 0.957 1.00 96.69 83 LEU A C 1
ATOM 623 O O . LEU A 1 83 ? -14.024 8.991 2.151 1.00 96.69 83 LEU A O 1
ATOM 627 N N . GLN A 1 84 ? -15.029 9.247 0.163 1.00 98.00 84 GLN A N 1
ATOM 628 C CA . GLN A 1 84 ? -16.366 8.920 0.645 1.00 98.00 84 GLN A CA 1
ATOM 629 C C . GLN A 1 84 ? -16.443 7.495 1.211 1.00 98.00 84 GLN A C 1
ATOM 631 O O . GLN A 1 84 ? -17.105 7.277 2.226 1.00 98.00 84 GLN A O 1
ATOM 636 N N . GLN A 1 85 ? -15.778 6.521 0.583 1.00 97.69 85 GLN A N 1
ATOM 637 C CA . GLN A 1 85 ? -15.720 5.148 1.090 1.00 97.69 85 GLN A CA 1
ATOM 638 C C . GLN A 1 85 ? -15.001 5.074 2.444 1.00 97.69 85 GLN A C 1
ATOM 640 O O . GLN A 1 85 ? -15.482 4.401 3.359 1.00 97.69 85 GLN A O 1
ATOM 645 N N . LEU A 1 86 ? -13.886 5.795 2.589 1.00 97.25 86 LEU A N 1
ATOM 646 C CA . LEU A 1 86 ? -13.119 5.858 3.836 1.00 97.25 86 LEU A CA 1
ATOM 647 C C . LEU A 1 86 ? -13.916 6.544 4.952 1.00 97.25 86 LEU A C 1
ATOM 649 O O . LEU A 1 86 ? -14.005 6.016 6.059 1.00 97.25 86 LEU A O 1
ATOM 653 N N . ASP A 1 87 ? -14.556 7.675 4.650 1.00 97.69 87 ASP A N 1
ATOM 654 C CA . ASP A 1 87 ? -15.405 8.401 5.597 1.00 97.69 87 ASP A CA 1
ATOM 655 C C . ASP A 1 87 ? -16.604 7.543 6.040 1.00 97.69 87 ASP A C 1
ATOM 657 O O . ASP A 1 87 ? -16.928 7.478 7.226 1.00 97.69 87 ASP A O 1
ATOM 661 N N . ALA A 1 88 ? -17.247 6.826 5.112 1.00 98.19 88 ALA A N 1
ATOM 662 C CA . ALA A 1 88 ? -18.361 5.934 5.431 1.00 98.19 88 ALA A CA 1
ATOM 663 C C . ALA A 1 88 ? -17.938 4.794 6.372 1.00 98.19 88 ALA A C 1
ATOM 665 O O . ALA A 1 88 ? -18.678 4.451 7.301 1.00 98.19 88 ALA A O 1
ATOM 666 N N . LEU A 1 89 ? -16.745 4.228 6.164 1.00 98.12 89 LEU A N 1
ATOM 667 C CA . LEU A 1 89 ? -16.176 3.223 7.059 1.00 98.12 89 LEU A CA 1
ATOM 668 C C . LEU A 1 89 ? -15.929 3.800 8.458 1.00 98.12 89 LEU A C 1
ATOM 670 O O . LEU A 1 89 ? -16.336 3.195 9.449 1.00 98.12 89 LEU A O 1
ATOM 674 N N . GLU A 1 90 ? -15.311 4.975 8.552 1.00 97.69 90 GLU A N 1
ATOM 675 C CA . GLU A 1 90 ? -15.006 5.633 9.828 1.00 97.69 90 GLU A CA 1
ATOM 676 C C . GLU A 1 90 ? -16.271 6.006 10.611 1.00 97.69 90 GLU A C 1
ATOM 678 O O . GLU A 1 90 ? -16.338 5.794 11.826 1.00 97.69 90 GLU A O 1
ATOM 683 N N . VAL A 1 91 ? -17.308 6.502 9.929 1.00 98.31 91 VAL A N 1
ATOM 684 C CA . VAL A 1 91 ? -18.616 6.791 10.537 1.00 98.31 91 VAL A CA 1
ATOM 685 C C . VAL A 1 91 ? -19.243 5.514 11.090 1.00 98.31 91 VAL A C 1
ATOM 687 O O . VAL A 1 91 ? -19.704 5.501 12.237 1.00 98.31 91 VAL A O 1
ATOM 690 N N . ARG A 1 92 ? -19.219 4.419 10.318 1.00 98.31 92 ARG A N 1
ATOM 691 C CA . ARG A 1 92 ? -19.730 3.119 10.768 1.00 98.31 92 ARG A CA 1
ATOM 692 C C . ARG A 1 92 ? -18.980 2.640 12.010 1.00 98.31 92 ARG A C 1
ATOM 694 O O . ARG A 1 92 ? -19.612 2.397 13.037 1.00 98.31 92 ARG A O 1
ATOM 701 N N . GLN A 1 93 ? -17.651 2.599 11.961 1.00 98.19 93 GLN A N 1
ATOM 702 C CA . GLN A 1 93 ? -16.816 2.155 13.082 1.00 98.19 93 GLN A CA 1
ATOM 703 C C . GLN A 1 93 ? -17.020 3.024 14.332 1.00 98.19 93 GLN A C 1
ATOM 705 O O . GLN A 1 93 ? -17.142 2.503 15.442 1.00 98.19 93 GLN A O 1
ATOM 710 N N . SER A 1 94 ? -17.159 4.341 14.165 1.00 97.94 94 SER A N 1
ATOM 711 C CA . SER A 1 94 ? -17.461 5.264 15.266 1.00 97.94 94 SER A CA 1
ATOM 712 C C . SER A 1 94 ? -18.811 4.957 15.919 1.00 97.94 94 SER A C 1
ATOM 714 O O . SER A 1 94 ? -18.914 4.913 17.148 1.00 97.94 94 SER A O 1
ATOM 716 N N . SER A 1 95 ? -19.844 4.687 15.116 1.00 98.25 95 SER A N 1
ATOM 717 C CA . SER A 1 95 ? -21.170 4.316 15.623 1.00 98.25 95 SER A CA 1
ATOM 718 C C . SER A 1 95 ? -21.151 2.993 16.399 1.00 98.25 95 SER A C 1
ATOM 720 O O . SER A 1 95 ? -21.778 2.877 17.455 1.00 98.25 95 SER A O 1
ATOM 722 N N . GLU A 1 96 ? -20.363 2.019 15.944 1.00 98.19 96 GLU A N 1
ATOM 723 C CA . GLU A 1 96 ? -20.207 0.724 16.604 1.00 98.19 96 GLU A CA 1
ATOM 724 C C . GLU A 1 96 ? -19.485 0.848 17.950 1.00 98.19 96 GLU A C 1
ATOM 726 O O . GLU A 1 96 ? -19.853 0.165 18.909 1.00 98.19 96 GLU A O 1
ATOM 731 N N . VAL A 1 97 ? -18.476 1.720 18.061 1.00 97.50 97 VAL A N 1
ATOM 732 C CA . VAL A 1 97 ? -17.797 1.996 19.342 1.00 97.50 97 VAL A CA 1
ATOM 733 C C . VAL A 1 97 ? -18.772 2.604 20.346 1.00 97.50 97 VAL A C 1
ATOM 735 O O . VAL A 1 97 ? -18.812 2.180 21.504 1.00 97.50 97 VAL A O 1
ATOM 738 N N . LEU A 1 98 ? -19.584 3.574 19.916 1.00 97.94 98 LEU A N 1
ATOM 739 C CA . LEU A 1 98 ? -20.603 4.191 20.769 1.00 97.94 98 LEU A CA 1
ATOM 740 C C . LEU A 1 98 ? -21.663 3.174 21.205 1.00 97.94 98 LEU A C 1
ATOM 742 O O . LEU A 1 98 ? -22.018 3.127 22.382 1.00 97.94 98 LEU A O 1
ATOM 746 N N . SER A 1 99 ? -22.112 2.316 20.286 1.00 97.88 99 SER A N 1
ATOM 747 C CA . SER A 1 99 ? -23.056 1.235 20.583 1.00 97.88 99 SER A CA 1
ATOM 748 C C . SER A 1 99 ? -22.483 0.236 21.593 1.00 97.88 99 SER A C 1
ATOM 750 O O . SER A 1 99 ? -23.146 -0.095 22.580 1.00 97.88 99 SER A O 1
ATOM 752 N N . LEU A 1 100 ? -21.225 -0.194 21.418 1.00 97.25 100 LEU A N 1
ATOM 753 C CA . LEU A 1 100 ? -20.569 -1.087 22.374 1.00 97.25 100 LEU A CA 1
ATOM 754 C C . LEU A 1 100 ? -20.440 -0.421 23.747 1.00 97.25 100 LEU A C 1
ATOM 756 O O . LEU A 1 100 ? -20.692 -1.071 24.760 1.00 97.25 100 LEU A O 1
ATOM 760 N N . LYS A 1 101 ? -20.083 0.867 23.795 1.00 96.38 101 LYS A N 1
ATOM 761 C CA . LYS A 1 101 ? -19.986 1.623 25.047 1.00 96.38 101 LYS A CA 1
ATOM 762 C C . LYS A 1 101 ? -21.328 1.664 25.784 1.00 96.38 101 LYS A C 1
ATOM 764 O O . LYS A 1 101 ? -21.365 1.296 26.954 1.00 96.38 101 LYS A O 1
ATOM 769 N N . ALA A 1 102 ? -22.415 2.006 25.094 1.00 96.38 102 ALA A N 1
ATOM 770 C CA . ALA A 1 102 ? -23.756 2.021 25.680 1.00 96.38 102 ALA A CA 1
ATOM 771 C C . ALA A 1 102 ? -24.180 0.633 26.201 1.00 96.38 102 ALA A C 1
ATOM 773 O O . ALA A 1 102 ? -24.742 0.515 27.291 1.00 96.38 102 ALA A O 1
ATOM 774 N N . ARG A 1 103 ? -23.852 -0.437 25.458 1.00 95.94 103 ARG A N 1
ATOM 775 C CA . ARG A 1 103 ? -24.114 -1.824 25.879 1.00 95.94 103 ARG A CA 1
ATOM 776 C C . ARG A 1 103 ? -23.327 -2.205 27.133 1.00 95.94 103 ARG A C 1
ATOM 778 O O . ARG A 1 103 ? -23.866 -2.869 28.009 1.00 95.94 103 ARG A O 1
ATOM 785 N N . LEU A 1 104 ? -22.063 -1.796 27.217 1.00 93.75 104 LEU A N 1
ATOM 786 C CA . LEU A 1 104 ? -21.208 -2.063 28.374 1.00 93.75 104 LEU A CA 1
ATOM 787 C C . LEU A 1 104 ? -21.687 -1.320 29.625 1.00 93.75 104 LEU A C 1
ATOM 789 O O . LEU A 1 104 ? -21.670 -1.914 30.696 1.00 93.75 104 LEU A O 1
ATOM 793 N N . GLU A 1 105 ? -22.142 -0.072 29.493 1.00 92.62 105 GLU A N 1
ATOM 794 C CA . GLU A 1 105 ? -22.721 0.706 30.601 1.00 92.62 105 GLU A CA 1
ATOM 795 C C . GLU A 1 105 ? -23.986 0.036 31.166 1.00 92.62 105 GLU A C 1
ATOM 797 O O . GLU A 1 105 ? -24.174 -0.004 32.375 1.00 92.62 105 GLU A O 1
ATOM 802 N N . HIS A 1 106 ? -24.816 -0.583 30.319 1.00 90.31 106 HIS A N 1
ATOM 803 C CA . HIS A 1 106 ? -25.993 -1.342 30.774 1.00 90.31 106 HIS A CA 1
ATOM 804 C C . HIS A 1 106 ? -25.653 -2.664 31.478 1.00 90.31 106 HIS A C 1
ATOM 806 O O . HIS A 1 106 ? -26.469 -3.187 32.233 1.00 90.31 106 HIS A O 1
ATOM 812 N N . MET A 1 107 ? -24.478 -3.234 31.208 1.00 86.56 107 MET A N 1
ATOM 813 C CA . MET A 1 107 ? -24.018 -4.491 31.809 1.00 86.56 107 MET A CA 1
ATOM 814 C C . MET A 1 107 ? -23.230 -4.278 33.108 1.00 86.56 107 MET A C 1
ATOM 816 O O . MET A 1 107 ? -22.820 -5.260 33.730 1.00 86.56 107 MET A O 1
ATOM 820 N N . GLU A 1 108 ? -22.973 -3.026 33.497 1.00 87.62 108 GLU A N 1
ATOM 821 C CA . GLU A 1 108 ? -22.201 -2.714 34.694 1.00 87.62 108 GLU A CA 1
ATOM 822 C C . GLU A 1 108 ? -22.937 -3.223 35.950 1.00 87.62 108 GLU A C 1
ATOM 824 O O . GLU A 1 108 ? -24.103 -2.877 36.165 1.00 87.62 108 GLU A O 1
ATOM 829 N N . PRO A 1 109 ? -22.302 -4.081 36.776 1.00 80.19 109 PRO A N 1
ATOM 830 C CA . PRO A 1 109 ? -22.933 -4.588 37.986 1.00 80.19 109 PRO A CA 1
ATOM 831 C C . PRO A 1 109 ? -23.277 -3.434 38.937 1.00 80.19 109 PRO A C 1
ATOM 833 O O . PRO A 1 109 ? -22.441 -2.543 39.108 1.00 80.19 109 PRO A O 1
ATOM 836 N N . PRO A 1 110 ? -24.445 -3.460 39.607 1.00 74.19 110 PRO A N 1
ATOM 837 C CA . PRO A 1 110 ? -24.771 -2.460 40.614 1.00 74.19 110 PRO A CA 1
ATOM 838 C C . PRO A 1 110 ? -23.679 -2.432 41.688 1.00 74.19 110 PRO A C 1
ATOM 840 O O . PRO A 1 110 ? -23.209 -3.488 42.132 1.00 74.19 110 PRO A O 1
ATOM 843 N N . GLU A 1 111 ? -23.257 -1.230 42.091 1.00 67.69 111 GLU A N 1
ATOM 844 C CA . GLU A 1 111 ? -22.284 -1.084 43.171 1.00 67.69 111 GLU A CA 1
ATOM 845 C C . GLU A 1 111 ? -22.803 -1.806 44.423 1.00 67.69 111 GLU A C 1
ATOM 847 O O . GLU A 1 111 ? -23.992 -1.698 44.746 1.00 67.69 111 GLU A O 1
ATOM 852 N N . PRO A 1 112 ? -21.949 -2.561 45.138 1.00 59.03 112 PRO A N 1
ATOM 853 C CA . PRO A 1 112 ? -22.350 -3.143 46.404 1.00 59.03 112 PRO A CA 1
ATOM 854 C C . PRO A 1 112 ? -22.740 -2.001 47.345 1.00 59.03 112 PRO A C 1
ATOM 856 O O . PRO A 1 112 ? -21.898 -1.198 47.745 1.00 59.03 112 PRO A O 1
ATOM 859 N N . SER A 1 113 ? -24.032 -1.923 47.670 1.00 51.06 113 SER A N 1
ATOM 860 C CA . SER A 1 113 ? -24.575 -1.003 48.664 1.00 51.06 113 SER A CA 1
ATOM 861 C C . SER A 1 113 ? -23.742 -1.113 49.937 1.00 51.06 113 SER A C 1
ATOM 863 O O . SER A 1 113 ? -23.614 -2.212 50.486 1.00 51.06 113 SER A O 1
ATOM 865 N N . ALA A 1 114 ? -23.157 0.007 50.368 1.00 50.97 114 ALA A N 1
ATOM 866 C CA . ALA A 1 114 ? -22.347 0.078 51.575 1.00 50.97 114 ALA A CA 1
ATOM 867 C C . ALA A 1 114 ? -23.067 -0.619 52.746 1.00 50.97 114 ALA A C 1
ATOM 869 O O . ALA A 1 114 ? -24.285 -0.454 52.886 1.00 50.97 114 ALA A O 1
ATOM 870 N N . PRO A 1 115 ? -22.359 -1.402 53.582 1.00 49.44 115 PRO A N 1
ATOM 871 C CA . PRO A 1 115 ? -22.967 -1.963 54.774 1.00 49.44 115 PRO A CA 1
ATOM 872 C C . PRO A 1 115 ? -23.517 -0.815 55.620 1.00 49.44 115 PRO A C 1
ATOM 874 O O . PRO A 1 115 ? -22.808 0.142 55.925 1.00 49.44 115 PRO A O 1
ATOM 877 N N . VAL A 1 116 ? -24.804 -0.915 55.950 1.00 46.19 116 VAL A N 1
ATOM 878 C CA . VAL A 1 116 ? -25.493 -0.029 56.885 1.00 46.19 116 VAL A CA 1
ATOM 879 C C . VAL A 1 116 ? -24.722 -0.102 58.201 1.00 46.19 116 VAL A C 1
ATOM 881 O O . VAL A 1 116 ? -24.828 -1.090 58.928 1.00 46.19 116 VAL A O 1
ATOM 884 N N . GLU A 1 117 ? -23.888 0.901 58.476 1.00 48.47 117 GLU A N 1
ATOM 885 C CA . GLU A 1 117 ? -23.264 1.064 59.784 1.00 48.47 117 GLU A CA 1
ATOM 886 C C . GLU A 1 117 ? -24.395 1.283 60.788 1.00 48.47 117 GLU A C 1
ATOM 888 O O . GLU A 1 117 ? -25.021 2.343 60.853 1.00 48.47 117 GLU A O 1
ATOM 893 N N . ALA A 1 118 ? -24.705 0.219 61.529 1.00 44.34 118 ALA A N 1
ATOM 894 C CA . ALA A 1 118 ? -25.551 0.286 62.699 1.00 44.34 118 ALA A CA 1
ATOM 895 C C . ALA A 1 118 ? -24.963 1.336 63.647 1.00 44.34 118 ALA A C 1
ATOM 897 O O . ALA A 1 118 ? -23.805 1.260 64.056 1.00 44.34 118 ALA A O 1
ATOM 898 N N . ALA A 1 119 ? -25.785 2.333 63.956 1.00 51.56 119 ALA A N 1
ATOM 899 C CA . ALA A 1 119 ? -25.475 3.386 64.894 1.00 51.56 119 ALA A CA 1
ATOM 900 C C . ALA A 1 119 ? -25.058 2.807 66.254 1.00 51.56 119 ALA A C 1
ATOM 902 O O . ALA A 1 119 ? -25.872 2.213 66.957 1.00 51.56 119 ALA A O 1
ATOM 903 N N . THR A 1 120 ? -23.824 3.081 66.666 1.00 42.41 120 THR A N 1
ATOM 904 C CA . THR A 1 120 ? -23.472 3.201 68.083 1.00 42.41 120 THR A CA 1
ATOM 905 C C . THR A 1 120 ? -22.595 4.429 68.256 1.00 42.41 120 THR A C 1
ATOM 907 O O . THR A 1 120 ? -21.449 4.473 67.811 1.00 42.41 120 THR A O 1
ATOM 910 N N . ALA A 1 121 ? -23.184 5.448 68.876 1.00 49.69 121 ALA A N 1
ATOM 911 C CA . ALA A 1 121 ? -22.487 6.597 69.418 1.00 49.69 121 ALA A CA 1
ATOM 912 C C . ALA A 1 121 ? -21.559 6.158 70.563 1.00 49.69 121 ALA A C 1
ATOM 914 O O . ALA A 1 121 ? -21.977 5.364 71.396 1.00 49.69 121 ALA A O 1
ATOM 915 N N . GLU A 1 122 ? -20.342 6.702 70.629 1.00 44.53 122 GLU A N 1
ATOM 916 C CA . GLU A 1 122 ? -19.916 7.563 71.744 1.00 44.53 122 GLU A CA 1
ATOM 917 C C . GLU A 1 122 ? -18.478 8.092 71.567 1.00 44.53 122 GLU A C 1
ATOM 919 O O . GLU A 1 122 ? -17.532 7.363 71.290 1.00 44.53 122 GLU A O 1
ATOM 924 N N . ASN A 1 123 ? -18.375 9.414 71.721 1.00 46.25 123 ASN A N 1
ATOM 925 C CA . ASN A 1 123 ? -17.279 10.228 72.255 1.00 46.25 123 ASN A CA 1
ATOM 926 C C . ASN A 1 123 ? -15.833 9.683 72.287 1.00 46.25 123 ASN A C 1
ATOM 928 O O . ASN A 1 123 ? -15.479 8.819 73.083 1.00 46.25 123 ASN A O 1
ATOM 932 N N . GLY A 1 124 ? -14.928 10.390 71.598 1.00 41.31 124 GLY A N 1
ATOM 933 C CA . GLY A 1 124 ? -13.493 10.317 71.887 1.00 41.31 124 GLY A CA 1
ATOM 934 C C . GLY A 1 124 ? -12.628 11.169 70.960 1.00 41.31 124 GLY A C 1
ATOM 935 O O . GLY A 1 124 ? -12.484 10.875 69.780 1.00 41.31 124 GLY A O 1
ATOM 936 N N . LYS A 1 125 ? -12.032 12.238 71.501 1.00 47.91 125 LYS A N 1
ATOM 937 C CA . LYS A 1 125 ? -11.044 13.101 70.833 1.00 47.91 125 LYS A CA 1
ATOM 938 C C . LYS A 1 125 ? -9.806 12.318 70.356 1.00 47.91 125 LYS A C 1
ATOM 940 O O . LYS A 1 125 ? -9.276 11.500 71.096 1.00 47.91 125 LYS A O 1
ATOM 945 N N . ALA A 1 126 ? -9.255 12.796 69.234 1.00 48.16 126 ALA A N 1
ATOM 946 C CA . ALA A 1 126 ? -7.825 12.973 68.933 1.00 48.16 126 ALA A CA 1
ATOM 947 C C . ALA A 1 126 ? -7.195 12.145 67.792 1.00 48.16 126 ALA A C 1
ATOM 949 O O . ALA A 1 126 ? -7.300 10.929 67.690 1.00 48.16 126 ALA A O 1
ATOM 950 N N . THR A 1 127 ? -6.376 12.890 67.038 1.00 43.34 127 THR A N 1
ATOM 951 C CA . THR A 1 127 ? -5.300 12.515 66.103 1.00 43.34 127 THR A CA 1
ATOM 952 C C . THR A 1 127 ? -5.672 12.177 64.655 1.00 43.34 127 THR A C 1
ATOM 954 O O . THR A 1 127 ? -6.013 11.061 64.280 1.00 43.34 127 THR A O 1
ATOM 957 N N . ALA A 1 128 ? -5.470 13.180 63.793 1.00 52.97 128 ALA A N 1
ATOM 958 C CA . ALA A 1 128 ? -5.405 13.047 62.346 1.00 52.97 128 ALA A CA 1
ATOM 959 C C . ALA A 1 128 ? -4.163 12.233 61.933 1.00 52.97 128 ALA A C 1
ATOM 961 O O . ALA A 1 128 ? -3.086 12.777 61.692 1.00 52.97 128 ALA A O 1
ATOM 962 N N . ARG A 1 129 ? -4.311 10.912 61.822 1.00 53.62 129 ARG A N 1
ATOM 963 C CA . ARG A 1 129 ? -3.429 10.074 61.002 1.00 53.62 129 ARG A CA 1
ATOM 964 C C . ARG A 1 129 ? -4.121 9.837 59.665 1.00 53.62 129 ARG A C 1
ATOM 966 O O . ARG A 1 129 ? -5.198 9.255 59.621 1.00 53.62 129 ARG A O 1
ATOM 973 N N . LYS A 1 130 ? -3.495 10.292 58.571 1.00 55.78 130 LYS A N 1
ATOM 974 C CA . LYS A 1 130 ? -3.900 9.983 57.190 1.00 55.78 130 LYS A CA 1
ATOM 975 C C . LYS A 1 130 ? -3.873 8.463 56.995 1.00 55.78 130 LYS A C 1
ATOM 977 O O . LYS A 1 130 ? -2.834 7.889 56.672 1.00 55.78 130 LYS A O 1
ATOM 982 N N . ALA A 1 131 ? -5.011 7.813 57.216 1.00 52.22 131 ALA A N 1
ATOM 983 C CA . ALA A 1 131 ? -5.216 6.426 56.850 1.00 52.22 131 ALA A CA 1
ATOM 984 C C . ALA A 1 131 ? -5.152 6.334 55.320 1.00 52.22 131 ALA A C 1
ATOM 986 O O . ALA A 1 131 ? -6.000 6.881 54.614 1.00 52.22 131 ALA A O 1
ATOM 987 N N . LYS A 1 132 ? -4.117 5.664 54.798 1.00 55.38 132 LYS A N 1
ATOM 988 C CA . LYS A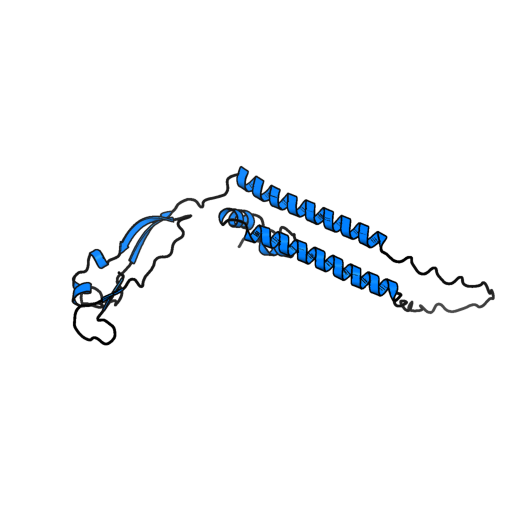 1 132 ? -4.116 5.162 53.422 1.00 55.38 132 LYS A CA 1
ATOM 989 C C . LYS A 1 132 ? -5.363 4.293 53.279 1.00 55.38 132 LYS A C 1
ATOM 991 O O . LYS A 1 132 ? -5.404 3.198 53.837 1.00 55.38 132 LYS A O 1
ATOM 996 N N . LYS A 1 133 ? -6.370 4.811 52.571 1.00 56.09 133 LYS A N 1
ATOM 997 C CA . LYS A 1 133 ? -7.562 4.083 52.132 1.00 56.09 133 LYS A CA 1
ATOM 998 C C . LYS A 1 133 ? -7.048 2.816 51.437 1.00 56.09 133 LYS A C 1
ATOM 1000 O O . LYS A 1 133 ? -6.490 2.904 50.345 1.00 56.09 133 LYS A O 1
ATOM 1005 N N . LYS A 1 134 ? -7.095 1.662 52.116 1.00 57.41 134 LYS A N 1
ATOM 1006 C CA . LYS A 1 134 ? -6.825 0.366 51.483 1.00 57.41 134 LYS A CA 1
ATOM 1007 C C . LYS A 1 134 ? -7.846 0.283 50.357 1.00 57.41 134 LYS A C 1
ATOM 1009 O O . LYS A 1 134 ? -9.034 0.259 50.654 1.00 57.41 134 LYS A O 1
ATOM 1014 N N . SER A 1 135 ? -7.406 0.358 49.100 1.00 57.91 135 SER A N 1
ATOM 1015 C CA . SER A 1 135 ? -8.323 0.207 47.975 1.00 57.91 135 SER A CA 1
ATOM 1016 C C . SER A 1 135 ? -8.935 -1.181 48.105 1.00 57.91 135 SER A C 1
ATOM 1018 O O . SER A 1 135 ? -8.221 -2.181 47.967 1.00 57.91 135 SER A O 1
ATOM 1020 N N . GLU A 1 136 ? -10.214 -1.243 48.458 1.00 71.31 136 GLU A N 1
ATOM 1021 C CA . GLU A 1 136 ? -10.960 -2.490 48.436 1.00 71.31 136 GLU A CA 1
ATOM 1022 C C . GLU A 1 136 ? -10.771 -3.112 47.058 1.00 71.31 136 GLU A C 1
ATOM 1024 O O . GLU A 1 136 ? -10.917 -2.456 46.023 1.00 71.31 136 GLU A O 1
ATOM 1029 N N . ARG A 1 137 ? -10.321 -4.369 47.047 1.00 76.25 137 ARG A N 1
ATOM 1030 C CA . ARG A 1 137 ? -10.200 -5.107 45.795 1.00 76.25 137 ARG A CA 1
ATOM 1031 C C . ARG A 1 137 ? -11.605 -5.189 45.184 1.00 76.25 137 ARG A C 1
ATOM 1033 O O . ARG A 1 137 ? -12.542 -5.471 45.931 1.00 76.25 137 ARG A O 1
ATOM 1040 N N . PRO A 1 138 ? -11.761 -4.976 43.866 1.00 80.25 138 PRO A N 1
ATOM 1041 C CA . PRO A 1 138 ? -13.066 -5.061 43.222 1.00 80.25 138 PRO A CA 1
ATOM 1042 C C . PRO A 1 138 ? -13.707 -6.421 43.499 1.00 80.25 138 PRO A C 1
ATOM 1044 O O . PRO A 1 138 ? -12.994 -7.429 43.572 1.00 80.25 138 PRO A O 1
ATOM 1047 N N . SER A 1 139 ? -15.034 -6.458 43.627 1.00 85.88 139 SER A N 1
ATOM 1048 C CA . SER A 1 139 ? -15.768 -7.713 43.812 1.00 85.88 139 SER A CA 1
ATOM 1049 C C . SER A 1 139 ? -15.464 -8.697 42.667 1.00 85.88 139 SER A C 1
ATOM 1051 O O . SER A 1 139 ? -15.162 -8.259 41.553 1.00 85.88 139 SER A O 1
ATOM 1053 N N . PRO A 1 140 ? -15.549 -10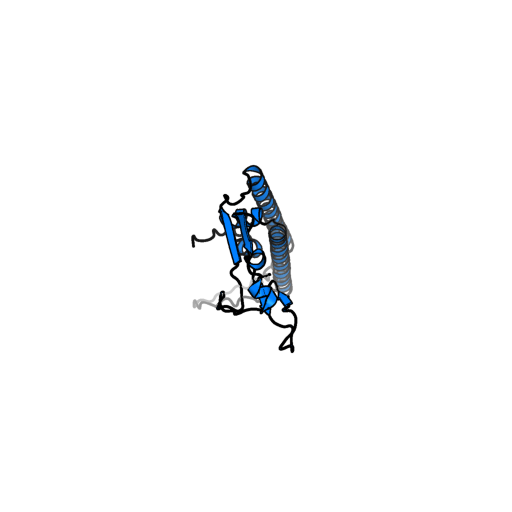.024 42.882 1.00 88.06 140 PRO A N 1
ATOM 1054 C CA . PRO A 1 140 ? -15.340 -11.005 41.813 1.00 88.06 140 PRO A CA 1
ATOM 1055 C C . PRO A 1 140 ? -16.214 -10.748 40.573 1.00 88.06 140 PRO A C 1
ATOM 1057 O O . PRO A 1 140 ? -15.736 -10.870 39.448 1.00 88.06 140 PRO A O 1
ATOM 1060 N N . ALA A 1 141 ? -17.459 -10.301 40.777 1.00 87.12 141 ALA A N 1
ATOM 1061 C CA . ALA A 1 141 ? -18.370 -9.913 39.699 1.00 87.12 141 ALA A CA 1
ATOM 1062 C C . ALA A 1 141 ? -17.860 -8.692 38.911 1.00 87.12 141 ALA A C 1
ATOM 1064 O O . ALA A 1 141 ? -17.860 -8.702 37.681 1.00 87.12 141 ALA A O 1
ATOM 1065 N N . MET A 1 142 ? -17.346 -7.670 39.603 1.00 88.31 142 MET A N 1
ATOM 1066 C CA . MET A 1 142 ? -16.755 -6.494 38.960 1.00 88.31 142 MET A CA 1
ATOM 1067 C C . MET A 1 142 ? -15.458 -6.845 38.212 1.00 88.31 142 MET A C 1
ATOM 1069 O O . MET A 1 142 ? -15.199 -6.326 37.129 1.00 88.31 142 MET A O 1
ATOM 1073 N N . GLN A 1 143 ? -14.646 -7.765 38.741 1.00 90.50 143 GLN A N 1
ATOM 1074 C CA . GLN A 1 143 ? -13.444 -8.244 38.049 1.00 90.50 143 GLN A CA 1
ATOM 1075 C C . GLN A 1 143 ? -13.789 -8.979 36.749 1.00 90.50 143 GLN A C 1
ATOM 1077 O O . GLN A 1 143 ? -13.158 -8.708 35.725 1.00 90.50 143 GLN A O 1
ATOM 1082 N N . ALA A 1 144 ? -14.797 -9.857 36.770 1.00 91.12 144 ALA A N 1
ATOM 1083 C CA . ALA A 1 144 ? -15.285 -10.546 35.577 1.00 91.12 144 ALA A CA 1
ATOM 1084 C C . ALA A 1 144 ? -15.811 -9.551 34.529 1.00 91.12 144 ALA A C 1
ATOM 1086 O O . ALA A 1 144 ? -15.427 -9.629 33.363 1.00 91.12 144 ALA A O 1
ATOM 1087 N N . PHE A 1 145 ? -16.590 -8.548 34.952 1.00 93.69 145 PHE A N 1
ATOM 1088 C CA . PHE A 1 145 ? -17.056 -7.476 34.070 1.00 93.69 145 PHE A CA 1
ATOM 1089 C C . PHE A 1 145 ? -15.898 -6.687 33.440 1.00 93.69 145 PHE A C 1
ATOM 1091 O O . PHE A 1 145 ? -15.888 -6.459 32.233 1.00 93.69 145 PHE A O 1
ATOM 1098 N N . ILE A 1 146 ? -14.873 -6.311 34.215 1.00 93.81 146 ILE A N 1
ATOM 1099 C CA . ILE A 1 146 ? -13.697 -5.596 33.689 1.00 93.81 146 ILE A CA 1
ATOM 1100 C C . ILE A 1 146 ? -12.944 -6.443 32.653 1.00 93.81 146 ILE A C 1
ATOM 1102 O O . ILE A 1 146 ? -12.479 -5.901 31.645 1.00 93.81 146 ILE A O 1
ATOM 1106 N N . GLN A 1 147 ? -12.788 -7.746 32.897 1.00 95.50 147 GLN A N 1
ATOM 1107 C CA . GLN A 1 147 ? -12.133 -8.661 31.958 1.00 95.50 147 GLN A CA 1
ATOM 1108 C C . GLN A 1 147 ? -12.931 -8.777 30.658 1.00 95.50 147 GLN A C 1
ATOM 1110 O O . GLN A 1 147 ? -12.364 -8.591 29.580 1.00 95.50 147 GLN A O 1
ATOM 1115 N N . GLU A 1 148 ? -14.241 -8.983 30.764 1.00 95.62 148 GLU A N 1
ATOM 1116 C CA . GLU A 1 148 ? -15.140 -9.094 29.617 1.00 95.62 148 GLU A CA 1
ATOM 1117 C C . GLU A 1 148 ? -15.195 -7.792 28.810 1.00 95.62 148 GLU A C 1
ATOM 1119 O O . GLU A 1 148 ? -15.053 -7.798 27.587 1.00 95.62 148 GLU A O 1
ATOM 1124 N N . ARG A 1 149 ? -15.263 -6.643 29.490 1.00 96.50 149 ARG A N 1
ATOM 1125 C CA . ARG A 1 149 ? -15.180 -5.319 28.865 1.00 96.50 149 ARG A CA 1
ATOM 1126 C C . ARG A 1 149 ? -13.909 -5.163 28.034 1.00 96.50 149 ARG A C 1
ATOM 1128 O O . ARG A 1 149 ? -13.967 -4.698 26.898 1.00 96.50 149 ARG A O 1
ATOM 1135 N N . ARG A 1 150 ? -12.754 -5.546 28.589 1.00 97.25 150 ARG A N 1
ATOM 1136 C CA . ARG A 1 150 ? -11.462 -5.476 27.884 1.00 97.25 150 ARG A CA 1
ATOM 1137 C C . ARG A 1 150 ? -11.410 -6.429 26.693 1.00 97.25 150 ARG A C 1
ATOM 1139 O O . ARG A 1 150 ? -10.840 -6.054 25.671 1.00 97.25 150 ARG A O 1
ATOM 1146 N N . ARG A 1 151 ? -11.982 -7.631 26.823 1.00 97.94 151 ARG A N 1
ATOM 1147 C CA . ARG A 1 151 ? -12.082 -8.614 25.736 1.00 97.94 151 ARG A CA 1
ATOM 1148 C C . ARG A 1 151 ? -12.884 -8.040 24.569 1.00 97.94 151 ARG A C 1
ATOM 1150 O O . ARG A 1 151 ? -12.344 -7.925 23.476 1.00 97.94 151 ARG A O 1
ATOM 1157 N N . LEU A 1 152 ? -14.104 -7.571 24.832 1.00 97.75 152 LEU A N 1
ATOM 1158 C CA . LEU A 1 152 ? -14.995 -7.006 23.814 1.00 97.75 152 LEU A CA 1
ATOM 1159 C C . LEU A 1 152 ? -14.394 -5.777 23.121 1.00 97.75 152 LEU A C 1
ATOM 1161 O O . LEU A 1 152 ? -14.454 -5.660 21.900 1.00 97.75 152 LEU A O 1
ATOM 1165 N N . GLN A 1 153 ? -13.768 -4.873 23.880 1.00 97.56 153 GLN A N 1
ATOM 1166 C CA . GLN A 1 153 ? -13.093 -3.706 23.305 1.00 97.56 153 GLN A CA 1
ATOM 1167 C C . GLN A 1 153 ? -11.903 -4.093 22.420 1.00 97.56 153 GLN A C 1
ATOM 1169 O O . GLN A 1 153 ? -11.661 -3.441 21.405 1.00 97.56 153 GLN A O 1
ATOM 1174 N N . ARG A 1 154 ? -11.145 -5.131 22.792 1.00 98.19 154 ARG A N 1
ATOM 1175 C CA . ARG A 1 154 ? -10.037 -5.632 21.973 1.00 98.19 154 ARG A CA 1
ATOM 1176 C C . ARG A 1 154 ? -10.551 -6.262 20.684 1.00 98.19 154 ARG A C 1
ATOM 1178 O O . ARG A 1 154 ? -10.059 -5.904 19.623 1.00 98.19 154 ARG A O 1
ATOM 1185 N N . GLU A 1 155 ? -11.553 -7.130 20.776 1.00 98.31 155 GLU A N 1
ATOM 1186 C CA . GLU A 1 155 ? -12.165 -7.787 19.616 1.00 98.31 155 GLU A CA 1
ATOM 1187 C C . GLU A 1 155 ? -12.724 -6.769 18.621 1.00 98.31 155 GLU A C 1
ATOM 1189 O O . GLU A 1 155 ? -12.474 -6.884 17.424 1.00 98.31 155 GLU A O 1
ATOM 1194 N N . GLN A 1 156 ? -13.405 -5.727 19.110 1.00 98.25 156 GLN A N 1
ATOM 1195 C CA . GLN A 1 156 ? -13.902 -4.654 18.251 1.00 98.25 156 GLN A CA 1
ATOM 1196 C C . GLN A 1 156 ? -12.761 -3.891 17.563 1.00 98.25 156 GLN A C 1
ATOM 1198 O O . GLN A 1 156 ? -12.828 -3.646 16.362 1.00 98.25 156 GLN A O 1
ATOM 1203 N N . ARG A 1 157 ? -11.689 -3.550 18.291 1.00 98.25 157 ARG A N 1
ATOM 1204 C CA . ARG A 1 157 ? -10.518 -2.887 17.693 1.00 98.25 157 ARG A CA 1
ATOM 1205 C C . ARG A 1 157 ? -9.853 -3.757 16.633 1.00 98.25 157 ARG A C 1
ATOM 1207 O O . ARG A 1 157 ? -9.535 -3.255 15.564 1.00 98.25 157 ARG A O 1
ATOM 1214 N N . GLU A 1 158 ? -9.654 -5.043 16.911 1.00 98.44 158 GLU A N 1
ATOM 1215 C CA . GLU A 1 158 ? -9.072 -5.983 15.950 1.00 98.44 158 GLU A CA 1
ATOM 1216 C C . GLU A 1 158 ? -9.941 -6.130 14.699 1.00 98.44 158 GLU A C 1
ATOM 1218 O O . GLU A 1 158 ? -9.405 -6.170 13.594 1.00 98.44 158 GLU A O 1
ATOM 1223 N N . LEU A 1 159 ? -11.268 -6.173 14.855 1.00 98.44 159 LEU A N 1
ATOM 1224 C CA . LEU A 1 159 ? -12.193 -6.172 13.725 1.00 98.44 159 LEU A CA 1
ATOM 1225 C C . LEU A 1 159 ? -12.009 -4.911 12.875 1.00 98.44 159 LEU A C 1
ATOM 1227 O O . LEU A 1 159 ? -11.811 -5.015 11.669 1.00 98.44 159 LEU A O 1
ATOM 1231 N N . HIS A 1 160 ? -11.995 -3.733 13.502 1.00 98.56 160 HIS A N 1
ATOM 1232 C CA . HIS A 1 160 ? -11.827 -2.462 12.796 1.00 98.56 160 HIS A CA 1
ATOM 1233 C C . HIS A 1 160 ? -10.486 -2.359 12.065 1.00 98.56 160 HIS A C 1
ATOM 1235 O O . HIS A 1 160 ? -10.448 -1.863 10.940 1.00 98.56 160 HIS A O 1
ATOM 1241 N N . VAL A 1 161 ? -9.403 -2.862 12.668 1.00 98.56 161 VAL A N 1
ATOM 1242 C CA . VAL A 1 161 ? -8.084 -2.960 12.020 1.00 98.56 161 VAL A CA 1
ATOM 1243 C C . VAL A 1 161 ? -8.152 -3.848 10.781 1.00 98.56 161 VAL A C 1
ATOM 1245 O O . VAL A 1 161 ? -7.690 -3.440 9.718 1.00 98.56 161 VAL A O 1
ATOM 1248 N N . ARG A 1 162 ? -8.756 -5.039 10.887 1.00 98.62 162 ARG A N 1
ATOM 1249 C CA . ARG A 1 162 ? -8.895 -5.962 9.749 1.00 98.62 162 ARG A CA 1
ATOM 1250 C C . ARG A 1 162 ? -9.734 -5.366 8.625 1.00 98.62 162 ARG A C 1
ATOM 1252 O O . ARG A 1 162 ? -9.369 -5.520 7.469 1.00 98.62 162 ARG A O 1
ATOM 1259 N N . GLU A 1 163 ? -10.829 -4.680 8.947 1.00 98.50 163 GLU A N 1
ATOM 1260 C CA . GLU A 1 163 ? -11.668 -4.023 7.939 1.00 98.50 163 GLU A CA 1
ATOM 1261 C C . GLU A 1 163 ? -10.917 -2.919 7.196 1.00 98.50 163 GLU A C 1
ATOM 1263 O O . GLU A 1 163 ? -10.964 -2.868 5.969 1.00 98.50 163 GLU A O 1
ATOM 1268 N N . ARG A 1 164 ? -10.194 -2.052 7.917 1.00 98.44 164 ARG A N 1
ATOM 1269 C CA . ARG A 1 164 ? -9.395 -0.997 7.280 1.00 98.44 164 ARG A CA 1
ATOM 1270 C C . ARG A 1 164 ? -8.263 -1.580 6.439 1.00 98.44 164 ARG A C 1
ATOM 1272 O O . ARG A 1 164 ? -8.053 -1.116 5.324 1.00 98.44 164 ARG A O 1
ATOM 1279 N N . ALA A 1 165 ? -7.576 -2.611 6.934 1.00 98.19 165 ALA A N 1
ATOM 1280 C CA . ALA A 1 165 ? -6.552 -3.320 6.169 1.00 98.19 165 ALA A CA 1
ATOM 1281 C C . ALA A 1 165 ? -7.132 -3.931 4.885 1.00 98.19 165 ALA A C 1
ATOM 1283 O O . ALA A 1 165 ? -6.573 -3.725 3.817 1.00 98.19 165 ALA A O 1
ATOM 1284 N N . ALA A 1 166 ? -8.300 -4.577 4.963 1.00 98.38 166 ALA A N 1
ATOM 1285 C CA . ALA A 1 166 ? -8.973 -5.137 3.793 1.00 98.38 166 ALA A CA 1
ATOM 1286 C C . ALA A 1 166 ? -9.336 -4.068 2.751 1.00 98.38 166 ALA A C 1
ATOM 1288 O O . ALA A 1 166 ? -9.212 -4.321 1.554 1.00 98.38 166 ALA A O 1
ATOM 1289 N N . VAL A 1 167 ? -9.744 -2.869 3.188 1.00 98.12 167 VAL A N 1
ATOM 1290 C CA . VAL A 1 167 ? -9.957 -1.738 2.273 1.00 98.12 167 VAL A CA 1
ATOM 1291 C C . VAL A 1 167 ? -8.647 -1.349 1.592 1.00 98.12 167 VAL A C 1
ATOM 1293 O O . VAL A 1 167 ? -8.615 -1.323 0.368 1.00 98.12 167 VAL A O 1
ATOM 1296 N N . VAL A 1 168 ? -7.562 -1.130 2.343 1.00 97.62 168 VAL A N 1
ATOM 1297 C CA . VAL A 1 168 ? -6.241 -0.782 1.775 1.00 97.62 168 VAL A CA 1
ATOM 1298 C C . VAL A 1 168 ? -5.746 -1.849 0.793 1.00 97.62 168 VAL A C 1
ATOM 1300 O O . VAL A 1 168 ? -5.263 -1.516 -0.289 1.00 97.62 168 VAL A O 1
ATOM 1303 N N . ASP A 1 169 ? -5.902 -3.125 1.140 1.00 97.75 169 ASP A N 1
ATOM 1304 C CA . ASP A 1 169 ? -5.500 -4.249 0.296 1.00 97.75 169 ASP A CA 1
ATOM 1305 C C . ASP A 1 169 ? -6.312 -4.310 -1.005 1.00 97.75 169 ASP A C 1
ATOM 1307 O O . ASP A 1 169 ? -5.766 -4.687 -2.044 1.00 97.75 169 ASP A O 1
ATOM 1311 N N . SER A 1 170 ? -7.584 -3.896 -0.972 1.00 97.75 170 SER A N 1
ATOM 1312 C CA . SER A 1 170 ? -8.452 -3.844 -2.153 1.00 97.75 170 SER A CA 1
ATOM 1313 C C . SER A 1 170 ? -8.185 -2.668 -3.095 1.00 97.75 170 SER A C 1
ATOM 1315 O O . SER A 1 170 ? -8.615 -2.735 -4.244 1.00 97.75 170 SER A O 1
ATOM 1317 N N . LEU A 1 171 ? -7.479 -1.627 -2.633 1.00 97.56 171 LEU A N 1
ATOM 1318 C CA . LEU A 1 171 ? -7.178 -0.453 -3.451 1.00 97.56 171 LEU A CA 1
ATOM 1319 C C . LEU A 1 171 ? -6.244 -0.808 -4.607 1.00 97.56 171 LEU A C 1
ATOM 1321 O O . LEU A 1 171 ? -5.258 -1.536 -4.419 1.00 97.56 171 LEU A O 1
ATOM 1325 N N . ASP A 1 172 ? -6.515 -0.233 -5.774 1.00 95.81 172 ASP A N 1
ATOM 1326 C CA . ASP A 1 172 ? -5.608 -0.286 -6.913 1.00 95.81 172 ASP A CA 1
ATOM 1327 C C . ASP A 1 172 ? -4.357 0.591 -6.700 1.00 95.81 172 ASP A C 1
ATOM 1329 O O . ASP A 1 172 ? -4.191 1.284 -5.692 1.00 95.81 172 ASP A O 1
ATOM 1333 N N . GLU A 1 173 ? -3.414 0.535 -7.641 1.00 92.69 173 GLU A N 1
ATOM 1334 C CA . GLU A 1 173 ? -2.162 1.292 -7.532 1.00 92.69 173 GLU A CA 1
ATOM 1335 C C . GLU A 1 173 ? -2.375 2.815 -7.495 1.00 92.69 173 GLU A C 1
ATOM 1337 O O . GLU A 1 173 ? -1.661 3.510 -6.772 1.00 92.69 173 GLU A O 1
ATOM 1342 N N . LEU A 1 174 ? -3.347 3.347 -8.244 1.00 94.69 174 LEU A N 1
ATOM 1343 C CA . LEU A 1 174 ? -3.615 4.787 -8.299 1.00 94.69 174 LEU A CA 1
ATOM 1344 C C . LEU A 1 174 ? -4.307 5.276 -7.026 1.00 94.69 174 LEU A C 1
ATOM 1346 O O . LEU A 1 174 ? -3.994 6.357 -6.527 1.00 94.69 174 LEU A O 1
ATOM 1350 N N . GLU A 1 175 ? -5.224 4.481 -6.487 1.00 96.69 175 GLU A N 1
ATOM 1351 C CA . GLU A 1 175 ? -5.889 4.722 -5.212 1.00 96.69 175 GLU A CA 1
ATOM 1352 C C . GLU A 1 175 ? -4.896 4.697 -4.052 1.00 96.69 175 GLU A C 1
ATOM 1354 O O . GLU A 1 175 ? -4.936 5.583 -3.197 1.00 96.69 175 GLU A O 1
ATOM 1359 N N . ARG A 1 176 ? -3.952 3.748 -4.043 1.00 95.44 176 ARG A N 1
ATOM 1360 C CA . ARG A 1 176 ? -2.872 3.706 -3.043 1.00 95.44 176 ARG A CA 1
ATOM 1361 C C . ARG A 1 176 ? -1.969 4.928 -3.124 1.00 95.44 176 ARG A C 1
ATOM 1363 O O . ARG A 1 176 ? -1.648 5.500 -2.083 1.00 95.44 176 ARG A O 1
ATOM 1370 N N . ASP A 1 177 ? -1.597 5.351 -4.329 1.00 93.75 177 ASP A N 1
ATOM 1371 C CA . ASP A 1 177 ? -0.792 6.559 -4.522 1.00 93.75 177 ASP A CA 1
ATOM 1372 C C . ASP A 1 177 ? -1.540 7.812 -4.055 1.00 93.75 177 ASP A C 1
ATOM 1374 O O . ASP A 1 177 ? -0.972 8.652 -3.355 1.00 93.75 177 ASP A O 1
ATOM 1378 N N . ALA A 1 178 ? -2.829 7.926 -4.388 1.00 94.38 178 ALA A N 1
ATOM 1379 C CA . ALA A 1 178 ? -3.671 9.024 -3.927 1.00 94.38 178 ALA A CA 1
ATOM 1380 C C . ALA A 1 178 ? -3.799 9.034 -2.395 1.00 94.38 178 ALA A C 1
ATOM 1382 O O . ALA A 1 178 ? -3.718 10.096 -1.779 1.00 94.38 178 ALA A O 1
ATOM 1383 N N . LEU A 1 179 ? -3.943 7.865 -1.766 1.00 94.75 179 LEU A N 1
ATOM 1384 C CA . LEU A 1 179 ? -4.002 7.740 -0.312 1.00 94.75 179 LEU A CA 1
ATOM 1385 C C . LEU A 1 179 ? -2.672 8.135 0.345 1.00 94.75 179 LEU A C 1
ATOM 1387 O O . LEU A 1 179 ? -2.675 8.868 1.332 1.00 94.75 179 LEU A O 1
ATOM 1391 N N . ALA A 1 180 ? -1.542 7.714 -0.230 1.00 93.00 180 ALA A N 1
ATOM 1392 C CA . ALA A 1 180 ? -0.202 8.018 0.270 1.00 93.00 180 ALA A CA 1
ATOM 1393 C C . ALA A 1 180 ? 0.123 9.522 0.257 1.00 93.00 180 ALA A C 1
ATOM 1395 O O . ALA A 1 180 ? 0.883 9.991 1.104 1.00 93.00 180 ALA A O 1
ATOM 1396 N N . GLN A 1 181 ? -0.480 10.290 -0.659 1.00 91.88 181 GLN A N 1
ATOM 1397 C CA . GLN A 1 181 ? -0.383 11.757 -0.671 1.00 91.88 181 GLN A CA 1
ATOM 1398 C C . GLN A 1 181 ? -1.128 12.413 0.500 1.00 91.88 181 GLN A C 1
ATOM 1400 O O . GLN A 1 181 ? -0.815 13.542 0.875 1.00 91.88 181 GLN A O 1
ATOM 1405 N N . LEU A 1 182 ? -2.124 11.730 1.067 1.00 91.88 182 LEU A N 1
ATOM 1406 C CA . LEU A 1 182 ? -2.972 12.264 2.128 1.00 91.88 182 LEU A CA 1
ATOM 1407 C C . LEU A 1 182 ? -2.494 11.821 3.509 1.00 91.88 182 LEU A C 1
ATOM 1409 O O . LEU A 1 182 ? -2.419 12.638 4.421 1.00 91.88 182 LEU A O 1
ATOM 1413 N N . PHE A 1 183 ? -2.189 10.537 3.692 1.00 94.19 183 PHE A N 1
ATOM 1414 C CA . PHE A 1 183 ? -1.748 9.983 4.971 1.00 94.19 183 PHE A CA 1
ATOM 1415 C C . PHE A 1 183 ? -1.081 8.611 4.806 1.00 94.19 183 PHE A C 1
ATOM 1417 O O . PHE A 1 183 ? -1.153 7.964 3.765 1.00 94.19 183 PHE A O 1
ATOM 1424 N N . CYS A 1 184 ? -0.438 8.129 5.870 1.00 94.44 184 CYS A N 1
ATOM 1425 C CA . CYS A 1 184 ? 0.140 6.786 5.880 1.00 94.44 184 CYS A CA 1
ATOM 1426 C C . CYS A 1 184 ? -0.953 5.703 5.962 1.00 94.44 184 CYS A C 1
ATOM 1428 O O . CYS A 1 184 ? -1.585 5.542 7.010 1.00 94.44 184 CYS A O 1
ATOM 1430 N N . ALA A 1 185 ? -1.125 4.927 4.884 1.00 95.00 185 ALA A N 1
ATOM 1431 C CA . ALA A 1 185 ? -2.079 3.815 4.787 1.00 95.00 185 ALA A CA 1
ATOM 1432 C C . ALA A 1 185 ? -1.947 2.806 5.940 1.00 95.00 185 ALA A C 1
ATOM 1434 O O . ALA A 1 185 ? -2.942 2.439 6.560 1.00 95.00 185 ALA A O 1
ATOM 1435 N N . ALA A 1 186 ? -0.712 2.401 6.259 1.00 94.56 186 ALA A N 1
ATOM 1436 C CA . ALA A 1 186 ? -0.431 1.424 7.310 1.00 94.56 186 ALA A CA 1
ATOM 1437 C C . ALA A 1 186 ? -0.840 1.952 8.691 1.00 94.56 186 ALA A C 1
ATOM 1439 O O . ALA A 1 186 ? -1.556 1.281 9.431 1.00 94.56 186 ALA A O 1
ATOM 1440 N N . THR A 1 187 ? -0.472 3.199 9.001 1.00 95.81 187 THR A N 1
ATOM 1441 C CA . THR A 1 187 ? -0.865 3.849 10.256 1.00 95.81 187 THR A CA 1
ATOM 1442 C C . THR A 1 187 ? -2.382 3.960 10.369 1.00 95.81 187 THR A C 1
ATOM 1444 O O . THR A 1 187 ? -2.940 3.641 11.415 1.00 95.81 187 THR A O 1
ATOM 1447 N N . TRP A 1 188 ? -3.064 4.379 9.300 1.00 96.81 188 TRP A N 1
ATOM 1448 C CA . TRP A 1 188 ? -4.521 4.480 9.300 1.00 96.81 188 TRP A CA 1
ATOM 1449 C C . TRP A 1 188 ? -5.187 3.108 9.459 1.00 96.81 188 TRP A C 1
ATOM 1451 O O . TRP A 1 188 ? -6.122 2.973 10.247 1.00 96.81 188 TRP A O 1
ATOM 1461 N N . ALA A 1 189 ? -4.680 2.064 8.802 1.00 97.38 189 ALA A N 1
ATOM 1462 C CA . ALA A 1 189 ? -5.189 0.708 8.980 1.00 97.38 189 ALA A CA 1
ATOM 1463 C C . ALA A 1 189 ? -5.080 0.251 10.447 1.00 97.38 189 ALA A C 1
ATOM 1465 O O . ALA A 1 189 ? -6.056 -0.232 11.027 1.00 97.38 189 ALA A O 1
ATOM 1466 N N . GLU A 1 190 ? -3.945 0.502 11.097 1.00 96.69 190 GLU A N 1
ATOM 1467 C CA . GLU A 1 190 ? -3.701 0.110 12.487 1.00 96.69 190 GLU A CA 1
ATOM 1468 C C . GLU A 1 190 ? -4.487 0.941 13.511 1.00 96.69 190 GLU A C 1
ATOM 1470 O O . GLU A 1 190 ? -5.081 0.385 14.437 1.00 96.69 190 GLU A O 1
ATOM 1475 N N . THR A 1 191 ? -4.518 2.266 13.372 1.00 95.56 191 THR A N 1
ATOM 1476 C CA . THR A 1 191 ? -5.024 3.156 14.433 1.00 95.56 191 THR A CA 1
ATOM 1477 C C . THR A 1 191 ? -6.344 3.839 14.097 1.00 95.56 191 THR A C 1
ATOM 1479 O O . THR A 1 191 ? -7.034 4.291 15.008 1.00 95.56 191 THR A O 1
ATOM 1482 N N . GLY A 1 192 ? -6.708 3.914 12.817 1.00 94.81 192 GLY A N 1
ATOM 1483 C CA . GLY A 1 192 ? -7.795 4.757 12.314 1.00 94.81 192 GLY A CA 1
ATOM 1484 C C . GLY A 1 192 ? -7.429 6.244 12.220 1.00 94.81 192 GLY A C 1
ATOM 1485 O O . GLY A 1 192 ? -8.274 7.057 11.864 1.00 94.81 192 GLY A O 1
ATOM 1486 N N . GLU A 1 193 ? -6.187 6.632 12.533 1.00 94.56 193 GLU A N 1
ATOM 1487 C CA . GLU A 1 193 ? -5.753 8.032 12.497 1.00 94.56 193 GLU A CA 1
ATOM 1488 C C . GLU A 1 193 ? -5.141 8.387 11.135 1.00 94.56 193 GLU A C 1
ATOM 1490 O O . GLU A 1 193 ? -4.157 7.783 10.700 1.00 94.56 193 GLU A O 1
ATOM 1495 N N . ARG A 1 194 ? -5.666 9.435 10.489 1.00 93.44 194 ARG A N 1
ATOM 1496 C CA . ARG A 1 194 ? -5.104 10.005 9.252 1.00 93.44 194 ARG A CA 1
ATOM 1497 C C . ARG A 1 194 ? -3.868 10.858 9.564 1.00 93.44 194 ARG A C 1
ATOM 1499 O O . ARG A 1 194 ? -3.939 12.085 9.608 1.00 93.44 194 ARG A O 1
ATOM 1506 N N . LYS A 1 195 ? -2.728 10.215 9.839 1.00 88.25 195 LYS A N 1
ATOM 1507 C CA . LYS A 1 195 ? -1.450 10.922 10.040 1.00 88.25 195 LYS A CA 1
ATOM 1508 C C . LYS A 1 195 ? -0.825 11.291 8.704 1.00 88.25 195 LYS A C 1
ATOM 1510 O O . LYS A 1 195 ? -0.497 10.402 7.917 1.00 88.25 195 LYS A O 1
ATOM 1515 N N . LEU A 1 196 ? -0.628 12.593 8.499 1.00 82.56 196 LEU A N 1
ATOM 1516 C CA . LEU A 1 196 ? 0.112 13.120 7.357 1.00 82.56 196 LEU A CA 1
ATOM 1517 C C . LEU A 1 196 ? 1.501 12.479 7.299 1.00 82.56 196 LEU A C 1
ATOM 1519 O O . LEU A 1 196 ? 2.172 12.336 8.327 1.00 82.56 196 LEU A O 1
ATOM 1523 N N . VAL A 1 197 ? 1.930 12.111 6.095 1.00 74.50 197 VAL A N 1
ATOM 1524 C CA . VAL A 1 197 ? 3.314 11.706 5.858 1.00 74.50 197 VAL A CA 1
ATOM 1525 C C . VAL A 1 197 ? 4.169 12.975 5.963 1.00 74.50 197 VAL A C 1
ATOM 1527 O O . VAL A 1 197 ? 3.875 13.948 5.263 1.00 74.50 197 VAL A O 1
ATOM 1530 N N . PRO A 1 198 ? 5.173 13.040 6.858 1.00 71.94 198 PRO A N 1
ATOM 1531 C CA . PRO A 1 198 ? 6.072 14.186 6.892 1.00 71.94 198 PRO A CA 1
ATOM 1532 C C . PRO A 1 198 ? 6.770 14.317 5.528 1.00 71.94 198 PRO A C 1
ATOM 1534 O O . PRO A 1 198 ? 7.108 13.289 4.938 1.00 71.94 198 PRO A O 1
ATOM 1537 N N . PRO A 1 199 ? 6.980 15.542 5.014 1.00 66.88 199 PRO A N 1
ATOM 1538 C CA . PRO A 1 199 ? 7.722 15.724 3.772 1.00 66.88 199 PRO A CA 1
ATOM 1539 C C . PRO A 1 199 ? 9.123 15.123 3.942 1.00 66.88 199 PRO A C 1
ATOM 1541 O O . PRO A 1 199 ? 9.836 15.481 4.883 1.00 66.88 199 PRO A O 1
ATOM 1544 N N . GLY A 1 200 ? 9.447 14.155 3.081 1.00 52.19 200 GLY A N 1
ATOM 1545 C CA . GLY A 1 200 ? 10.762 13.516 2.992 1.00 52.19 200 GLY A CA 1
ATOM 1546 C C . GLY A 1 200 ? 11.748 14.322 2.165 1.00 52.19 200 GLY A C 1
ATOM 1547 O O . GLY A 1 200 ? 11.292 15.128 1.322 1.00 52.19 200 GLY A O 1
#